Protein AF-A0A7V8N134-F1 (afdb_monomer)

Structure (mmCIF, N/CA/C/O backbone):
data_AF-A0A7V8N134-F1
#
_entry.id   AF-A0A7V8N134-F1
#
loop_
_atom_site.group_PDB
_atom_site.id
_atom_site.type_symbol
_atom_site.label_atom_id
_atom_site.label_alt_id
_atom_site.label_comp_id
_atom_site.label_asym_id
_atom_site.label_entity_id
_atom_site.label_seq_id
_atom_site.pdbx_PDB_ins_code
_atom_site.Cartn_x
_atom_site.Cartn_y
_atom_site.Cartn_z
_atom_site.occupancy
_atom_site.B_iso_or_equiv
_atom_site.auth_seq_id
_atom_site.auth_comp_id
_atom_site.auth_asym_id
_atom_site.auth_atom_id
_atom_site.pdbx_PDB_model_num
ATOM 1 N N . MET A 1 1 ? 16.232 -40.993 -8.146 1.00 35.06 1 MET A N 1
ATOM 2 C CA . MET A 1 1 ? 16.678 -39.646 -8.561 1.00 35.06 1 MET A CA 1
ATOM 3 C C . MET A 1 1 ? 15.646 -39.083 -9.526 1.00 35.06 1 MET A C 1
ATOM 5 O O . MET A 1 1 ? 15.758 -39.306 -10.724 1.00 35.06 1 MET A O 1
ATOM 9 N N . SER A 1 2 ? 14.595 -38.437 -9.018 1.00 30.30 2 SER A N 1
ATOM 10 C CA . SER A 1 2 ? 13.674 -37.680 -9.870 1.00 30.30 2 SER A CA 1
ATOM 11 C C . SER A 1 2 ? 14.291 -36.306 -10.113 1.00 30.30 2 SER A C 1
ATOM 13 O O . SER A 1 2 ? 14.508 -35.554 -9.163 1.00 30.30 2 SER A O 1
ATOM 15 N N . ARG A 1 3 ? 14.609 -35.990 -11.370 1.00 31.42 3 ARG A N 1
ATOM 16 C CA . ARG A 1 3 ? 14.885 -34.612 -11.780 1.00 31.42 3 ARG A CA 1
ATOM 17 C C . ARG A 1 3 ? 13.584 -33.836 -11.598 1.00 31.42 3 ARG A C 1
ATOM 19 O O . ARG A 1 3 ? 12.632 -34.057 -12.339 1.00 31.42 3 ARG A O 1
ATOM 26 N N . ALA A 1 4 ? 13.521 -33.027 -10.545 1.00 34.56 4 ALA A N 1
ATOM 27 C CA . ALA A 1 4 ? 12.432 -32.088 -10.351 1.00 34.56 4 ALA A CA 1
ATOM 28 C C . ALA A 1 4 ? 12.427 -31.112 -11.534 1.00 34.56 4 ALA A C 1
ATOM 30 O O . ALA A 1 4 ? 13.479 -30.613 -11.934 1.00 34.56 4 ALA A O 1
ATOM 31 N N . PHE A 1 5 ? 11.246 -30.899 -12.104 1.00 33.31 5 PHE A N 1
ATOM 32 C CA . PHE A 1 5 ? 10.982 -29.919 -13.148 1.00 33.31 5 PHE A CA 1
ATOM 33 C C . PHE A 1 5 ? 11.426 -28.542 -12.630 1.00 33.31 5 PHE A C 1
ATOM 35 O O . PHE A 1 5 ? 10.800 -27.993 -11.727 1.00 33.31 5 PHE A O 1
ATOM 42 N N . HIS A 1 6 ? 12.538 -28.012 -13.141 1.00 43.44 6 HIS A N 1
ATOM 43 C CA . HIS A 1 6 ? 12.968 -26.646 -12.857 1.00 43.44 6 HIS A CA 1
ATOM 44 C C . HIS A 1 6 ? 12.783 -25.846 -14.155 1.00 43.44 6 HIS A C 1
ATOM 46 O O . HIS A 1 6 ? 13.501 -26.117 -15.120 1.00 43.44 6 HIS A O 1
ATOM 52 N N . PRO A 1 7 ? 11.859 -24.869 -14.211 1.00 44.25 7 PRO A N 1
ATOM 53 C CA . PRO A 1 7 ? 11.576 -24.100 -15.430 1.00 44.25 7 PRO A CA 1
ATOM 54 C C . PRO A 1 7 ? 12.780 -23.310 -15.979 1.00 44.25 7 PRO A C 1
ATOM 56 O O . PRO A 1 7 ? 12.726 -22.802 -17.090 1.00 44.25 7 PRO A O 1
ATOM 59 N N . LEU A 1 8 ? 13.877 -23.243 -15.219 1.00 50.62 8 LEU A N 1
ATOM 60 C CA . LEU A 1 8 ? 15.126 -22.568 -15.572 1.00 50.62 8 LEU A CA 1
ATOM 61 C C . LEU A 1 8 ? 16.059 -23.368 -16.508 1.00 50.62 8 LEU A C 1
ATOM 63 O O . LEU A 1 8 ? 17.082 -22.817 -16.897 1.00 50.62 8 LEU A O 1
ATOM 67 N N . TYR A 1 9 ? 15.761 -24.628 -16.870 1.00 52.03 9 TYR A N 1
ATOM 68 C CA . TYR A 1 9 ? 16.708 -25.461 -17.647 1.00 52.03 9 TYR A CA 1
ATOM 69 C C . TYR A 1 9 ? 16.208 -25.987 -19.000 1.00 52.03 9 TYR A C 1
ATOM 71 O O . TYR A 1 9 ? 16.971 -26.656 -19.695 1.00 52.03 9 TYR A O 1
ATOM 79 N N . GLU A 1 10 ? 14.979 -25.679 -19.420 1.00 68.25 10 GLU A N 1
ATOM 80 C CA . GLU A 1 10 ? 14.472 -26.086 -20.738 1.00 68.25 10 GLU A CA 1
ATOM 81 C C . GLU A 1 10 ? 13.957 -24.872 -21.512 1.00 68.25 10 GLU A C 1
ATOM 83 O O . GLU A 1 10 ? 12.817 -24.439 -21.339 1.00 68.25 10 GLU A O 1
ATOM 88 N N . TYR A 1 11 ? 14.830 -24.334 -22.368 1.00 76.75 11 TYR A N 1
ATOM 89 C CA . TYR A 1 11 ? 14.578 -23.183 -23.240 1.00 76.75 11 TYR A CA 1
ATOM 90 C C . TYR A 1 11 ? 13.213 -23.256 -23.937 1.00 76.75 11 TYR A C 1
ATOM 92 O O . TYR A 1 11 ? 12.385 -22.365 -23.762 1.00 76.75 11 TYR A O 1
ATOM 100 N N . ASP A 1 12 ? 12.935 -24.363 -24.632 1.00 79.25 12 ASP A N 1
ATOM 101 C CA . ASP A 1 12 ? 11.694 -24.547 -25.393 1.00 79.25 12 ASP A CA 1
ATOM 102 C C . ASP A 1 12 ? 10.444 -24.501 -24.508 1.00 79.25 12 ASP A C 1
ATOM 104 O O . ASP A 1 12 ? 9.407 -23.962 -24.898 1.00 79.25 12 ASP A O 1
ATOM 108 N N . THR A 1 13 ? 10.527 -25.078 -23.307 1.00 78.25 13 THR A N 1
ATOM 109 C CA . THR A 1 13 ? 9.424 -25.090 -22.340 1.00 78.25 13 THR A CA 1
ATOM 110 C C . THR A 1 13 ? 9.154 -23.675 -21.838 1.00 78.25 13 THR A C 1
ATOM 112 O O . THR A 1 13 ? 8.001 -23.254 -21.753 1.00 78.25 13 THR A O 1
ATOM 115 N N . TYR A 1 14 ? 10.211 -22.912 -21.567 1.00 75.38 14 TYR A N 1
ATOM 116 C CA . TYR A 1 14 ? 10.096 -21.540 -21.094 1.00 75.38 14 TYR A CA 1
ATOM 117 C C . TYR A 1 14 ? 9.564 -20.594 -22.187 1.00 75.38 14 TYR A C 1
ATOM 119 O O . TYR A 1 14 ? 8.636 -19.830 -21.929 1.00 75.38 14 TYR A O 1
ATOM 127 N N . VAL A 1 15 ? 10.041 -20.710 -23.433 1.00 81.75 15 VAL A N 1
ATOM 128 C CA . VAL A 1 15 ? 9.509 -19.957 -24.588 1.00 81.75 15 VAL A CA 1
ATOM 129 C C . VAL A 1 15 ? 8.022 -20.254 -24.810 1.00 81.75 15 VAL A C 1
ATOM 131 O O . VAL A 1 15 ? 7.225 -19.332 -25.004 1.00 81.75 15 VAL A O 1
ATOM 134 N N . LYS A 1 16 ? 7.608 -21.525 -24.725 1.00 84.19 16 LYS A N 1
ATOM 135 C CA . LYS A 1 16 ? 6.194 -21.922 -24.853 1.00 84.19 16 LYS A CA 1
ATOM 136 C C . LYS A 1 16 ? 5.299 -21.298 -23.787 1.00 84.19 16 LYS A C 1
ATOM 138 O O . LYS A 1 16 ? 4.178 -20.909 -24.101 1.00 84.19 16 LYS A O 1
ATOM 143 N N . LEU A 1 17 ? 5.776 -21.188 -22.546 1.00 82.56 17 LEU A N 1
ATOM 144 C CA . LEU A 1 17 ? 5.017 -20.543 -21.471 1.00 82.56 17 LEU A CA 1
ATOM 145 C C . LEU A 1 17 ? 4.770 -19.061 -21.776 1.00 82.56 17 LEU A C 1
ATOM 147 O O . LEU A 1 17 ? 3.631 -18.605 -21.707 1.00 82.56 17 LEU A O 1
ATOM 151 N N . TRP A 1 18 ? 5.813 -18.324 -22.164 1.00 84.19 18 TRP A N 1
ATOM 152 C CA . TRP A 1 18 ? 5.703 -16.893 -22.461 1.00 84.19 18 TRP A CA 1
ATOM 153 C C . TRP A 1 18 ? 4.844 -16.601 -23.693 1.00 84.19 18 TRP A C 1
ATOM 155 O O . TRP A 1 18 ? 3.972 -15.733 -23.655 1.00 84.19 18 TRP A O 1
ATOM 165 N N . THR A 1 19 ? 5.047 -17.351 -24.776 1.00 89.19 19 THR A N 1
ATOM 166 C CA . THR A 1 19 ? 4.247 -17.209 -26.005 1.00 89.19 19 THR A CA 1
ATOM 167 C C . THR A 1 19 ? 2.788 -17.623 -25.790 1.00 89.19 19 THR A C 1
ATOM 169 O O . THR A 1 19 ? 1.883 -16.939 -26.271 1.00 89.19 19 THR A O 1
ATOM 172 N N . GLY A 1 20 ? 2.539 -18.678 -25.004 1.00 88.94 20 GLY A N 1
ATOM 173 C CA . GLY A 1 20 ? 1.197 -19.103 -24.601 1.00 88.94 20 GLY A CA 1
ATOM 174 C C . GLY A 1 20 ? 0.465 -18.046 -23.771 1.00 88.94 20 GLY A C 1
ATOM 175 O O . GLY A 1 20 ? -0.661 -17.680 -24.103 1.00 88.94 20 GLY A O 1
ATOM 176 N N . ALA A 1 21 ? 1.127 -17.481 -22.759 1.00 86.88 21 ALA A N 1
ATOM 177 C CA . ALA A 1 21 ? 0.559 -16.413 -21.938 1.00 86.88 21 ALA A CA 1
ATOM 178 C C . ALA A 1 21 ? 0.223 -15.158 -22.764 1.00 86.88 21 ALA A C 1
ATOM 180 O O . ALA A 1 21 ? -0.849 -14.572 -22.601 1.00 86.88 21 ALA A O 1
ATOM 181 N N . LEU A 1 22 ? 1.102 -14.765 -23.697 1.00 90.25 22 LEU A N 1
ATOM 182 C CA . LEU A 1 22 ? 0.812 -13.665 -24.618 1.00 90.25 22 LEU A CA 1
ATOM 183 C C . LEU A 1 22 ? -0.409 -13.977 -25.490 1.00 90.25 22 LEU A C 1
ATOM 185 O O . LEU A 1 22 ? -1.254 -13.108 -25.692 1.00 90.25 22 LEU A O 1
ATOM 189 N N . ALA A 1 23 ? -0.531 -15.206 -25.995 1.00 93.31 23 ALA A N 1
ATOM 190 C CA . ALA A 1 23 ? -1.677 -15.596 -26.805 1.00 93.31 23 ALA A CA 1
ATOM 191 C C . ALA A 1 23 ? -3.000 -15.486 -26.029 1.00 93.31 23 ALA A C 1
ATOM 193 O O . ALA A 1 23 ? -3.960 -14.909 -26.542 1.00 93.31 23 ALA A O 1
ATOM 194 N N . GLU A 1 24 ? -3.039 -15.962 -24.784 1.00 93.31 24 GLU A N 1
ATOM 195 C CA . GLU A 1 24 ? -4.211 -15.832 -23.911 1.00 93.31 24 GLU A CA 1
ATOM 196 C C . GLU A 1 24 ? -4.562 -14.364 -23.631 1.00 93.31 24 GLU A C 1
ATOM 198 O O . GLU A 1 24 ? -5.727 -13.972 -23.750 1.00 93.31 24 GLU A O 1
ATOM 203 N N . LEU A 1 25 ? -3.560 -13.524 -23.349 1.00 92.31 25 LEU A N 1
ATOM 204 C CA . LEU A 1 25 ? -3.754 -12.085 -23.176 1.00 92.31 25 LEU A CA 1
ATOM 205 C C . LEU A 1 25 ? -4.337 -11.440 -24.439 1.00 92.31 25 LEU A C 1
ATOM 207 O O . LEU A 1 25 ? -5.290 -10.666 -24.354 1.00 92.31 25 LEU A O 1
ATOM 211 N N . MET A 1 26 ? -3.805 -11.765 -25.618 1.00 93.62 26 MET A N 1
ATOM 212 C CA . MET A 1 26 ? -4.305 -11.213 -26.877 1.00 93.62 26 MET A CA 1
ATOM 213 C C . MET A 1 26 ? -5.745 -11.652 -27.166 1.00 93.62 26 MET A C 1
ATOM 215 O O . MET A 1 26 ? -6.525 -10.851 -27.682 1.00 93.62 26 MET A O 1
ATOM 219 N N . VAL A 1 27 ? -6.130 -12.882 -26.809 1.00 94.00 27 VAL A N 1
ATOM 220 C CA . VAL A 1 27 ? -7.529 -13.339 -26.882 1.00 94.00 27 VAL A CA 1
ATOM 221 C C . VAL A 1 27 ? -8.410 -12.524 -25.938 1.00 94.00 27 VAL A C 1
ATOM 223 O O . VAL A 1 27 ? -9.460 -12.034 -26.360 1.00 94.00 27 VAL A O 1
ATOM 226 N N . PHE A 1 28 ? -7.981 -12.328 -24.690 1.00 94.00 28 PHE A N 1
ATOM 227 C CA . PHE A 1 28 ? -8.708 -11.515 -23.717 1.00 94.00 28 PHE A CA 1
ATOM 228 C C . PHE A 1 28 ? -8.910 -10.080 -24.222 1.00 94.00 28 PHE A C 1
ATOM 230 O O . PHE A 1 28 ? -10.043 -9.599 -24.272 1.00 94.00 28 PHE A O 1
ATOM 237 N N . LEU A 1 29 ? -7.838 -9.416 -24.663 1.00 91.19 29 LEU A N 1
ATOM 238 C CA . LEU A 1 29 ? -7.890 -8.037 -25.148 1.00 91.19 29 LEU A CA 1
ATOM 239 C C . LEU A 1 29 ? -8.800 -7.908 -26.368 1.00 91.19 29 LEU A C 1
ATOM 241 O O . LEU A 1 29 ? -9.660 -7.038 -26.393 1.00 91.19 29 LEU A O 1
ATOM 245 N N . LYS A 1 30 ? -8.699 -8.819 -27.341 1.00 86.81 30 LYS A N 1
ATOM 246 C CA . LYS A 1 30 ? -9.588 -8.812 -28.513 1.00 86.81 30 LYS A CA 1
ATOM 247 C C . LYS A 1 30 ? -11.056 -9.042 -28.149 1.00 86.81 30 LYS A C 1
ATOM 249 O O . LYS A 1 30 ? -11.930 -8.512 -28.825 1.00 86.81 30 LYS A O 1
ATOM 254 N N . THR A 1 31 ? -11.327 -9.827 -27.108 1.00 86.56 31 THR A N 1
ATOM 255 C CA . THR A 1 31 ? -12.696 -10.175 -26.702 1.00 86.56 31 THR A CA 1
ATOM 256 C C . THR A 1 31 ? -13.357 -9.055 -25.904 1.00 86.56 31 THR A C 1
ATOM 258 O O . THR A 1 31 ? -14.515 -8.729 -26.150 1.00 86.56 31 THR A O 1
ATOM 261 N N . TYR A 1 32 ? -12.635 -8.470 -24.947 1.00 87.75 32 TYR A N 1
ATOM 262 C CA . TYR A 1 32 ? -13.221 -7.561 -23.959 1.00 87.75 32 TYR A CA 1
ATOM 263 C C . TYR A 1 32 ? -12.810 -6.100 -24.142 1.00 87.75 32 TYR A C 1
ATOM 265 O O . TYR A 1 32 ? -13.507 -5.212 -23.659 1.00 87.75 32 TYR A O 1
ATOM 273 N N . LEU A 1 33 ? -11.696 -5.837 -24.830 1.00 84.31 33 LEU A N 1
ATOM 274 C CA . LEU A 1 33 ? -11.111 -4.507 -25.007 1.00 84.31 33 LEU A CA 1
ATOM 275 C C . LEU A 1 33 ? -10.615 -4.296 -26.457 1.00 84.31 33 LEU A C 1
ATOM 277 O O . LEU A 1 33 ? -9.444 -3.956 -26.655 1.00 84.31 33 LEU A O 1
ATOM 281 N N . PRO A 1 34 ? -11.471 -4.495 -27.481 1.00 79.31 34 PRO A N 1
ATOM 282 C CA . PRO A 1 34 ? -11.057 -4.645 -28.884 1.00 79.31 34 PRO A CA 1
ATOM 283 C C . PRO A 1 34 ? -10.341 -3.426 -29.482 1.00 79.31 34 PRO A C 1
ATOM 285 O O . PRO A 1 34 ? -9.626 -3.561 -30.470 1.00 79.31 34 PRO A O 1
ATOM 288 N N . GLU A 1 35 ? -10.510 -2.244 -28.889 1.00 77.56 35 GLU A N 1
ATOM 289 C CA . GLU A 1 35 ? -9.867 -0.999 -29.330 1.00 77.56 35 GLU A CA 1
ATOM 290 C C . GLU A 1 35 ? -8.493 -0.758 -28.678 1.00 77.56 35 GLU A C 1
ATOM 292 O O . GLU A 1 35 ? -7.827 0.240 -28.956 1.00 77.56 35 GLU A O 1
ATOM 297 N N . THR A 1 36 ? -8.040 -1.664 -27.807 1.00 81.00 36 THR A N 1
ATOM 298 C CA . THR A 1 36 ? -6.755 -1.525 -27.114 1.00 81.00 36 THR A CA 1
ATOM 299 C C . THR A 1 36 ? -5.596 -1.750 -28.075 1.00 81.00 36 THR A C 1
ATOM 301 O O . THR A 1 36 ? -5.426 -2.839 -28.625 1.00 81.00 36 THR A O 1
ATOM 304 N N . LYS A 1 37 ? -4.747 -0.731 -28.230 1.00 80.06 37 LYS A N 1
ATOM 305 C CA . LYS A 1 37 ? -3.462 -0.864 -28.922 1.00 80.06 37 LYS A CA 1
ATOM 306 C C . LYS A 1 37 ? -2.433 -1.478 -27.977 1.00 80.06 37 LYS A C 1
ATOM 308 O O . LYS A 1 37 ? -2.275 -1.021 -26.848 1.00 80.06 37 LYS A O 1
ATOM 313 N N . VAL A 1 38 ? -1.720 -2.491 -28.457 1.00 81.19 38 VAL A N 1
ATOM 314 C CA . VAL A 1 38 ? -0.672 -3.186 -27.703 1.00 81.19 38 VAL A CA 1
ATOM 315 C C . VAL A 1 38 ? 0.666 -2.923 -28.378 1.00 81.19 38 VAL A C 1
ATOM 317 O O . VAL A 1 38 ? 0.779 -3.032 -29.596 1.00 81.19 38 VAL A O 1
ATOM 320 N N . VAL A 1 39 ? 1.669 -2.573 -27.580 1.00 81.50 39 VAL A N 1
ATOM 321 C CA . VAL A 1 39 ? 3.050 -2.352 -28.016 1.00 81.50 39 VAL A CA 1
ATOM 322 C C . VAL A 1 39 ? 3.951 -3.125 -27.065 1.00 81.50 39 VAL A C 1
ATOM 324 O O . VAL A 1 39 ? 3.720 -3.103 -25.854 1.00 81.50 39 VAL A O 1
ATOM 327 N N . LEU A 1 40 ? 4.964 -3.811 -27.592 1.00 78.38 40 LEU A N 1
ATOM 328 C CA . LEU A 1 40 ? 5.959 -4.480 -26.762 1.00 78.38 40 LEU A CA 1
ATOM 329 C C . LEU A 1 40 ? 7.179 -3.587 -26.565 1.00 78.38 40 LEU A C 1
ATOM 331 O O . LEU A 1 40 ? 7.752 -3.064 -27.520 1.00 78.38 40 LEU A O 1
ATOM 335 N N . ASN A 1 41 ? 7.595 -3.445 -25.310 1.00 72.94 41 ASN A N 1
ATOM 336 C CA . ASN A 1 41 ? 8.886 -2.860 -24.988 1.00 72.94 41 ASN A CA 1
ATOM 337 C C . ASN A 1 41 ? 9.954 -3.958 -25.065 1.00 72.94 41 ASN A C 1
ATOM 339 O O . ASN A 1 41 ? 10.022 -4.829 -24.200 1.00 72.94 41 ASN A O 1
ATOM 343 N N . GLY A 1 42 ? 10.771 -3.904 -26.112 1.00 64.69 42 GLY A N 1
ATOM 344 C CA . GLY A 1 42 ? 11.898 -4.799 -26.349 1.00 64.69 42 GLY A CA 1
ATOM 345 C C . GLY A 1 42 ? 13.224 -4.260 -25.809 1.00 64.69 42 GLY A C 1
ATOM 346 O O . GLY A 1 42 ? 14.269 -4.676 -26.297 1.00 64.69 42 GLY A O 1
ATOM 347 N N . GLY A 1 43 ? 13.213 -3.311 -24.864 1.00 63.34 43 GLY A N 1
ATOM 348 C CA . GLY A 1 43 ? 14.403 -2.697 -24.267 1.00 63.34 43 GLY A CA 1
ATOM 349 C C . GLY A 1 43 ? 15.293 -3.696 -23.517 1.00 63.34 43 GLY A C 1
ATOM 350 O O . GLY A 1 43 ? 15.189 -3.863 -22.304 1.00 63.34 43 GLY A O 1
ATOM 351 N N . GLN A 1 44 ? 16.196 -4.342 -24.250 1.00 56.81 44 GLN A N 1
ATOM 352 C CA . GLN A 1 44 ? 17.093 -5.396 -23.765 1.00 56.81 44 GLN A CA 1
ATOM 353 C C . GLN A 1 44 ? 18.177 -4.903 -22.786 1.00 56.81 44 GLN A C 1
ATOM 355 O O . GLN A 1 44 ? 18.626 -5.659 -21.926 1.00 56.81 44 GLN A O 1
ATOM 360 N N . GLU A 1 45 ? 18.574 -3.631 -22.865 1.00 51.06 45 GLU A N 1
ATOM 361 C CA . GLU A 1 45 ? 19.613 -3.034 -22.007 1.00 51.06 45 GLU A CA 1
ATOM 362 C C . GLU A 1 45 ? 19.146 -2.799 -20.554 1.00 51.06 45 GLU A C 1
ATOM 364 O O . GLU A 1 45 ? 19.923 -2.978 -19.618 1.00 51.06 45 GLU A O 1
ATOM 369 N N . ALA A 1 46 ? 17.863 -2.484 -20.326 1.00 47.72 46 ALA A N 1
ATOM 370 C CA . ALA A 1 46 ? 17.313 -2.323 -18.969 1.00 47.72 46 ALA A CA 1
ATOM 371 C C . ALA A 1 46 ? 17.279 -3.648 -18.208 1.00 47.72 46 ALA A C 1
ATOM 373 O O . ALA A 1 46 ? 17.588 -3.713 -17.018 1.00 47.72 46 ALA A O 1
ATOM 374 N N . LEU A 1 47 ? 16.972 -4.719 -18.939 1.00 53.50 47 LEU A N 1
ATOM 375 C CA . LEU A 1 47 ? 17.078 -6.077 -18.440 1.00 53.50 47 LEU A CA 1
ATOM 376 C C . LEU A 1 47 ? 18.535 -6.453 -18.173 1.00 53.50 47 LEU A C 1
ATOM 378 O O . LEU A 1 47 ? 18.807 -6.926 -17.077 1.00 53.50 47 LEU A O 1
ATOM 382 N N . LYS A 1 48 ? 19.486 -6.165 -19.075 1.00 51.47 48 LYS A N 1
ATOM 383 C CA . LYS A 1 48 ? 20.922 -6.386 -18.807 1.00 51.47 48 LYS A CA 1
ATOM 384 C C . LYS A 1 48 ? 21.393 -5.725 -17.511 1.00 51.47 48 LYS A C 1
ATOM 386 O O . LYS A 1 48 ? 22.039 -6.401 -16.722 1.00 51.47 48 LYS A O 1
ATOM 391 N N . LEU A 1 49 ? 21.051 -4.459 -17.263 1.00 47.81 49 LEU A N 1
ATOM 392 C CA . LEU A 1 49 ? 21.439 -3.760 -16.029 1.00 47.81 49 LEU A CA 1
ATOM 393 C C . LEU A 1 49 ? 20.833 -4.427 -14.782 1.00 47.81 49 LEU A C 1
ATOM 395 O O . LEU A 1 49 ? 21.565 -4.735 -13.846 1.00 47.81 49 LEU A O 1
ATOM 399 N N . SER A 1 50 ? 19.542 -4.779 -14.815 1.00 50.66 50 SER A N 1
ATOM 400 C CA . SER A 1 50 ? 18.891 -5.511 -13.712 1.00 50.66 50 SER A CA 1
ATOM 401 C C . SER A 1 50 ? 19.428 -6.939 -13.502 1.00 50.66 50 SER A C 1
ATOM 403 O O . SER A 1 50 ? 19.394 -7.464 -12.392 1.00 50.66 50 SER A O 1
ATOM 405 N N . ILE A 1 51 ? 19.949 -7.572 -14.560 1.00 52.53 51 ILE A N 1
ATOM 406 C CA . ILE A 1 51 ? 20.545 -8.914 -14.530 1.00 52.53 51 ILE A CA 1
ATOM 407 C C . ILE A 1 51 ? 21.988 -8.867 -14.001 1.00 52.53 51 ILE A C 1
ATOM 409 O O . ILE A 1 51 ? 22.405 -9.783 -13.293 1.00 52.53 51 ILE A O 1
ATOM 413 N N . ILE A 1 52 ? 22.731 -7.797 -14.303 1.00 49.47 52 ILE A N 1
ATOM 414 C CA . ILE A 1 52 ? 24.083 -7.543 -13.782 1.00 49.47 52 ILE A CA 1
ATOM 415 C C . ILE A 1 52 ? 24.035 -7.207 -12.282 1.00 49.47 52 ILE A C 1
ATOM 417 O O . ILE A 1 52 ? 24.894 -7.667 -11.535 1.00 49.47 52 ILE A O 1
ATOM 421 N N . GLU A 1 53 ? 23.025 -6.462 -11.821 1.00 45.03 53 GLU A N 1
ATOM 422 C CA . GLU A 1 53 ? 22.861 -6.097 -10.401 1.00 45.03 53 GLU A CA 1
ATOM 423 C C . GLU A 1 53 ? 22.332 -7.248 -9.517 1.00 45.03 53 GLU A C 1
ATOM 425 O O . GLU A 1 53 ? 22.516 -7.218 -8.301 1.00 45.03 53 GLU A O 1
ATOM 430 N N . GLY A 1 54 ? 21.710 -8.278 -10.107 1.00 45.75 54 GLY A N 1
ATOM 431 C CA . GLY A 1 54 ? 21.049 -9.384 -9.393 1.00 45.75 54 GLY A CA 1
ATOM 432 C C . GLY A 1 54 ? 21.789 -10.731 -9.350 1.00 45.75 54 GLY A C 1
ATOM 433 O O . GLY A 1 54 ? 21.191 -11.714 -8.916 1.00 45.75 54 GLY A O 1
ATOM 434 N N . ASP A 1 55 ? 23.043 -10.806 -9.811 1.00 47.22 55 ASP A N 1
ATOM 435 C CA . ASP A 1 55 ? 23.882 -12.025 -9.842 1.00 47.22 55 ASP A CA 1
ATOM 436 C C . ASP A 1 55 ? 23.215 -13.248 -10.518 1.00 47.22 55 ASP A C 1
ATOM 438 O O . ASP A 1 55 ? 23.164 -14.361 -9.987 1.00 47.22 55 ASP A O 1
ATOM 442 N N . LEU A 1 56 ? 22.671 -13.055 -11.727 1.00 49.50 56 LEU A N 1
ATOM 443 C CA . LEU A 1 56 ? 22.155 -14.154 -12.546 1.00 49.50 56 LEU A CA 1
ATOM 444 C C . LEU A 1 56 ? 23.108 -14.455 -13.711 1.00 49.50 56 LEU A C 1
ATOM 446 O O . LEU A 1 56 ? 23.118 -13.759 -14.723 1.00 49.50 56 LEU A O 1
ATOM 450 N N . ASN A 1 57 ? 23.808 -15.592 -13.629 1.00 52.03 57 ASN A N 1
ATOM 451 C CA . ASN A 1 57 ? 24.595 -16.223 -14.709 1.00 52.03 57 ASN A CA 1
ATOM 452 C C . ASN A 1 57 ? 23.771 -16.627 -15.969 1.00 52.03 57 ASN A C 1
ATOM 454 O O . ASN A 1 57 ? 24.208 -17.470 -16.745 1.00 52.03 57 ASN A O 1
ATOM 458 N N . ASN A 1 58 ? 22.572 -16.066 -16.179 1.00 61.44 58 ASN A N 1
ATOM 459 C CA . ASN A 1 58 ? 21.586 -16.473 -17.194 1.00 61.44 58 ASN A CA 1
ATOM 460 C C . ASN A 1 58 ? 21.088 -15.313 -18.082 1.00 61.44 58 ASN A C 1
ATOM 462 O O . ASN A 1 58 ? 20.039 -15.435 -18.720 1.00 61.44 58 ASN A O 1
ATOM 466 N N . ALA A 1 59 ? 21.824 -14.199 -18.147 1.00 63.31 59 ALA A N 1
ATOM 467 C CA . ALA A 1 59 ? 21.486 -13.059 -19.007 1.00 63.31 59 ALA A CA 1
ATOM 468 C C . ALA A 1 59 ? 21.239 -13.484 -20.460 1.00 63.31 59 ALA A C 1
ATOM 470 O O . ALA A 1 59 ? 20.194 -13.179 -21.030 1.00 63.31 59 ALA A O 1
ATOM 471 N N . ASP A 1 60 ? 22.159 -14.270 -21.016 1.00 68.06 60 ASP A N 1
ATOM 472 C CA . ASP A 1 60 ? 22.086 -14.741 -22.398 1.00 68.06 60 ASP A CA 1
ATOM 473 C C . ASP A 1 60 ? 20.864 -15.638 -22.637 1.00 68.06 60 ASP A C 1
ATOM 475 O O . ASP A 1 60 ? 20.178 -15.499 -23.647 1.00 68.06 60 ASP A O 1
ATOM 479 N N . PHE A 1 61 ? 20.526 -16.507 -21.677 1.00 71.19 61 PHE A N 1
ATOM 480 C CA . PHE A 1 61 ? 19.339 -17.363 -21.760 1.00 71.19 61 PHE A CA 1
ATOM 481 C C . PHE A 1 61 ? 18.046 -16.539 -21.807 1.00 71.19 61 PHE A C 1
ATOM 483 O O . PHE A 1 61 ? 17.194 -16.764 -22.666 1.00 71.19 61 PHE A O 1
ATOM 490 N N . LEU A 1 62 ? 17.902 -15.559 -20.910 1.00 70.88 62 LEU A N 1
ATOM 491 C CA . LEU A 1 62 ? 16.727 -14.686 -20.876 1.00 70.88 62 LEU A CA 1
ATOM 492 C C . LEU A 1 62 ? 16.623 -13.836 -22.145 1.00 70.88 62 LEU A C 1
ATOM 494 O O . LEU A 1 62 ? 15.533 -13.663 -22.683 1.00 70.88 62 LEU A O 1
ATOM 498 N N . MET A 1 63 ? 17.756 -13.365 -22.658 1.00 73.75 63 MET A N 1
ATOM 499 C CA . MET A 1 63 ? 17.826 -12.620 -23.912 1.00 73.75 63 MET A CA 1
ATOM 500 C C . MET A 1 63 ? 17.355 -13.453 -25.106 1.00 73.75 63 MET A C 1
ATOM 502 O O . MET A 1 63 ? 16.580 -12.962 -25.925 1.00 73.75 63 MET A O 1
ATOM 506 N N . MET A 1 64 ? 17.761 -14.724 -25.188 1.00 76.44 64 MET A N 1
ATOM 507 C CA . MET A 1 64 ? 17.277 -15.636 -26.227 1.00 76.44 64 MET A CA 1
ATOM 508 C C . MET A 1 64 ? 15.758 -15.839 -26.137 1.00 76.44 64 MET A C 1
ATOM 510 O O . MET A 1 64 ? 15.064 -15.726 -27.143 1.00 76.44 64 MET A O 1
ATOM 514 N N . VAL A 1 65 ? 15.223 -16.055 -24.931 1.00 78.00 65 VAL A N 1
ATOM 515 C CA . VAL A 1 65 ? 13.774 -16.229 -24.715 1.00 78.00 65 VAL A CA 1
ATOM 516 C C . VAL A 1 65 ? 12.994 -14.974 -25.115 1.00 78.00 65 VAL A C 1
ATOM 518 O O . VAL A 1 65 ? 11.946 -15.072 -25.752 1.00 78.00 65 VAL A O 1
ATOM 521 N N . LEU A 1 66 ? 13.489 -13.789 -24.752 1.00 79.19 66 LEU A N 1
ATOM 522 C CA . LEU A 1 66 ? 12.843 -12.521 -25.093 1.00 79.19 66 LEU A CA 1
ATOM 523 C C . LEU A 1 66 ? 12.859 -12.256 -26.600 1.00 79.19 66 LEU A C 1
ATOM 525 O O . LEU A 1 66 ? 11.878 -11.739 -27.131 1.00 79.19 66 LEU A O 1
ATOM 529 N N . ASN A 1 67 ? 13.933 -12.635 -27.296 1.00 83.00 67 ASN A N 1
ATOM 530 C CA . ASN A 1 67 ? 13.996 -12.553 -28.754 1.00 83.00 67 ASN A CA 1
ATOM 531 C C . ASN A 1 67 ? 12.924 -13.425 -29.417 1.00 83.00 67 ASN A C 1
ATOM 533 O O . ASN A 1 67 ? 12.218 -12.935 -30.296 1.00 83.00 67 ASN A O 1
ATOM 537 N N . GLU A 1 68 ? 12.742 -14.665 -28.957 1.00 86.19 68 GLU A N 1
ATOM 538 C CA . GLU A 1 68 ? 11.677 -15.548 -29.459 1.00 86.19 68 GLU A CA 1
ATOM 539 C C . GLU A 1 68 ? 10.282 -14.993 -29.176 1.00 86.19 68 GLU A C 1
ATOM 541 O O . GLU A 1 68 ? 9.408 -15.020 -30.040 1.00 86.19 68 GLU A O 1
ATOM 546 N N . LEU A 1 69 ? 10.058 -14.447 -27.977 1.00 86.88 69 LEU A N 1
ATOM 547 C CA . LEU A 1 69 ? 8.777 -13.832 -27.639 1.00 86.88 69 LEU A CA 1
ATOM 548 C C . LEU A 1 69 ? 8.477 -12.629 -28.542 1.00 86.88 69 LEU A C 1
ATOM 550 O O . LEU A 1 69 ? 7.361 -12.501 -29.045 1.00 86.88 69 LEU A O 1
ATOM 554 N N . ASN A 1 70 ? 9.472 -11.767 -28.761 1.00 86.25 70 ASN A N 1
ATOM 555 C CA . ASN A 1 70 ? 9.367 -10.620 -29.656 1.00 86.25 70 ASN A CA 1
ATOM 556 C C . ASN A 1 70 ? 9.053 -11.075 -31.087 1.00 86.25 70 ASN A C 1
ATOM 558 O O . ASN A 1 70 ? 8.117 -10.565 -31.704 1.00 86.25 70 ASN A O 1
ATOM 562 N N . GLN A 1 71 ? 9.774 -12.074 -31.598 1.00 88.56 71 GLN A N 1
ATOM 563 C CA . GLN A 1 71 ? 9.516 -12.632 -32.922 1.00 88.56 71 GLN A CA 1
ATOM 564 C C . GLN A 1 71 ? 8.089 -13.185 -33.025 1.00 88.56 71 GLN A C 1
ATOM 566 O O . GLN A 1 71 ? 7.339 -12.780 -33.912 1.00 88.56 71 GLN A O 1
ATOM 571 N N . PHE A 1 72 ? 7.673 -14.026 -32.076 1.00 91.00 72 PHE A N 1
ATOM 572 C CA . PHE A 1 72 ? 6.325 -14.591 -32.035 1.00 91.00 72 PHE A CA 1
ATOM 573 C C . PHE A 1 72 ? 5.237 -13.509 -32.010 1.00 91.00 72 PHE A C 1
ATOM 575 O O . PHE A 1 72 ? 4.245 -13.606 -32.734 1.00 91.00 72 PHE A O 1
ATOM 582 N N . ALA A 1 73 ? 5.420 -12.467 -31.198 1.00 88.56 73 ALA A N 1
ATOM 583 C CA . ALA A 1 73 ? 4.490 -11.352 -31.081 1.00 88.56 73 ALA A CA 1
ATOM 584 C C . ALA A 1 73 ? 4.356 -10.546 -32.382 1.00 88.56 73 ALA A C 1
ATOM 586 O O . ALA A 1 73 ? 3.242 -10.199 -32.787 1.00 88.56 73 ALA A O 1
ATOM 587 N N . SER A 1 74 ? 5.481 -10.272 -33.043 1.00 87.94 74 SER A N 1
ATOM 588 C CA . SER A 1 74 ? 5.516 -9.571 -34.326 1.00 87.94 74 SER A CA 1
ATOM 589 C C . SER A 1 74 ? 4.875 -10.409 -35.435 1.00 87.94 74 SER A C 1
ATOM 591 O O . SER A 1 74 ? 3.977 -9.943 -36.132 1.00 87.94 74 SER A O 1
ATOM 593 N N . GLU A 1 75 ? 5.254 -11.681 -35.562 1.00 92.25 75 GLU A N 1
ATOM 594 C CA . GLU A 1 75 ? 4.788 -12.545 -36.651 1.00 92.25 75 GLU A CA 1
ATOM 595 C C . GLU A 1 75 ? 3.318 -12.960 -36.497 1.00 92.25 75 GLU A C 1
ATOM 597 O O . GLU A 1 75 ? 2.574 -12.987 -37.477 1.00 92.25 75 GLU A O 1
ATOM 602 N N . THR A 1 76 ? 2.872 -13.256 -35.272 1.00 92.50 76 THR A N 1
ATOM 603 C CA . THR A 1 76 ? 1.519 -13.791 -35.024 1.00 92.50 76 THR A CA 1
ATOM 604 C C . THR A 1 76 ? 0.470 -12.693 -34.895 1.00 92.50 76 THR A C 1
ATOM 606 O O . THR A 1 76 ? -0.682 -12.868 -35.298 1.00 92.50 76 THR A O 1
ATOM 609 N N . TYR A 1 77 ? 0.844 -11.559 -34.301 1.00 89.19 77 TYR A N 1
ATOM 610 C CA . TYR A 1 77 ? -0.097 -10.504 -33.927 1.00 89.19 77 TYR A CA 1
ATOM 611 C C . TYR A 1 77 ? 0.225 -9.146 -34.550 1.00 89.19 77 TYR A C 1
ATOM 613 O O . TYR A 1 77 ? -0.530 -8.202 -34.318 1.00 89.19 77 TYR A O 1
ATOM 621 N N . SER A 1 78 ? 1.306 -9.039 -35.333 1.00 88.12 78 SER A N 1
ATOM 622 C CA . SER A 1 78 ? 1.776 -7.775 -35.919 1.00 88.12 78 SER A CA 1
ATOM 623 C C . SER A 1 78 ? 1.989 -6.688 -34.865 1.00 88.12 78 SER A C 1
ATOM 625 O O . SER A 1 78 ? 1.738 -5.509 -35.121 1.00 88.12 78 SER A O 1
ATOM 627 N N . LEU A 1 79 ? 2.414 -7.087 -33.659 1.00 86.06 79 LEU A N 1
ATOM 628 C CA . LEU A 1 79 ? 2.652 -6.140 -32.579 1.00 86.06 79 LEU A CA 1
ATOM 629 C C . LEU A 1 79 ? 3.919 -5.331 -32.866 1.00 86.06 79 LEU A C 1
ATOM 631 O O . LEU A 1 79 ? 4.970 -5.924 -33.121 1.00 86.06 79 LEU A O 1
ATOM 635 N N . PRO A 1 80 ? 3.854 -3.991 -32.794 1.00 81.44 80 PRO A N 1
ATOM 636 C CA . PRO A 1 80 ? 5.045 -3.169 -32.882 1.00 81.44 80 PRO A CA 1
ATOM 637 C C . PRO A 1 80 ? 5.928 -3.397 -31.652 1.00 81.44 80 PRO A C 1
ATOM 639 O O . PRO A 1 80 ? 5.444 -3.462 -30.516 1.00 81.44 80 PRO A O 1
ATOM 642 N N . ILE A 1 81 ? 7.232 -3.504 -31.895 1.00 77.94 81 ILE A N 1
ATOM 643 C CA . ILE A 1 81 ? 8.253 -3.683 -30.863 1.00 77.94 81 ILE A CA 1
ATOM 644 C C . ILE A 1 81 ? 9.117 -2.432 -30.841 1.00 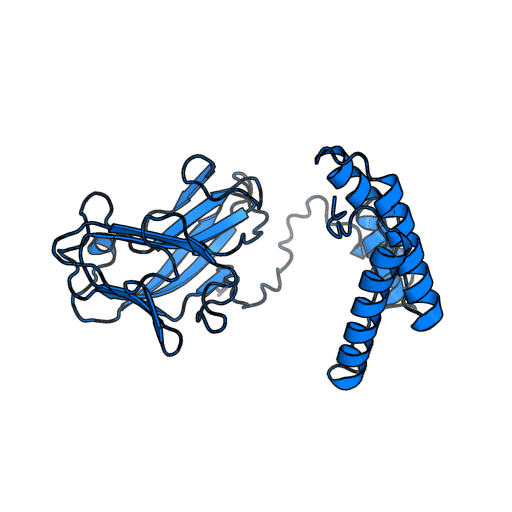77.94 81 ILE A C 1
ATOM 646 O O . ILE A 1 81 ? 9.682 -2.050 -31.863 1.00 77.94 81 ILE A O 1
ATOM 650 N N . ILE A 1 82 ? 9.234 -1.815 -29.671 1.00 73.81 82 ILE A N 1
ATOM 651 C CA . ILE A 1 82 ? 10.149 -0.699 -29.443 1.00 73.81 82 ILE A CA 1
ATOM 652 C C . ILE A 1 82 ? 11.440 -1.276 -28.870 1.00 73.81 82 ILE A C 1
ATOM 654 O O . ILE A 1 82 ? 11.465 -1.723 -27.723 1.00 73.81 82 ILE A O 1
ATOM 658 N N . SER A 1 83 ? 12.502 -1.290 -29.668 1.00 65.69 83 SER A N 1
ATOM 659 C CA . SER A 1 83 ? 13.834 -1.757 -29.274 1.00 65.69 83 SER A CA 1
ATOM 660 C C . SER A 1 83 ? 14.824 -0.605 -29.422 1.00 65.69 83 SER A C 1
ATOM 662 O O . SER A 1 83 ? 15.114 -0.184 -30.540 1.00 65.69 83 SER A O 1
ATOM 664 N N . GLY A 1 84 ? 15.334 -0.080 -28.310 1.00 55.59 84 GLY A N 1
ATOM 665 C CA . GLY A 1 84 ? 16.330 0.991 -28.311 1.00 55.59 84 GLY A CA 1
ATOM 666 C C . GLY A 1 84 ? 17.351 0.809 -27.194 1.00 55.59 84 GLY A C 1
ATOM 667 O O . GLY A 1 84 ? 17.029 0.251 -26.140 1.00 55.59 84 GLY A O 1
ATOM 668 N N . GLU A 1 85 ? 18.577 1.277 -27.435 1.00 53.41 85 GLU A N 1
ATOM 669 C CA . GLU A 1 85 ? 19.531 1.552 -26.361 1.00 53.41 85 GLU A CA 1
ATOM 670 C C . GLU A 1 85 ? 18.930 2.628 -25.455 1.00 53.41 85 GLU A C 1
ATOM 672 O O . GLU A 1 85 ? 18.227 3.527 -25.917 1.00 53.41 85 GLU A O 1
ATOM 677 N N . MET A 1 86 ? 19.129 2.496 -24.146 1.00 49.16 86 MET A N 1
ATOM 678 C CA . MET A 1 86 ? 18.433 3.315 -23.163 1.00 49.16 86 MET A CA 1
ATOM 679 C C . MET A 1 86 ? 18.943 4.764 -23.181 1.00 49.16 86 MET A C 1
ATOM 681 O O . MET A 1 86 ? 19.739 5.181 -22.347 1.00 49.16 86 MET A O 1
ATOM 685 N N . ASN A 1 87 ? 18.415 5.579 -24.084 1.00 53.78 87 ASN A N 1
ATOM 686 C CA . ASN A 1 87 ? 18.020 6.918 -23.698 1.00 53.78 87 ASN A CA 1
ATOM 687 C C . ASN A 1 87 ? 16.478 6.944 -23.693 1.00 53.78 87 ASN A C 1
ATOM 689 O O . ASN A 1 87 ? 15.810 6.409 -24.576 1.00 53.78 87 ASN A O 1
ATOM 693 N N . GLN A 1 88 ? 15.882 7.472 -22.621 1.00 55.00 88 GLN A N 1
ATOM 694 C CA . GLN A 1 88 ? 14.418 7.522 -22.458 1.00 55.00 88 GLN A CA 1
ATOM 695 C C . GLN A 1 88 ? 13.733 8.287 -23.608 1.00 55.00 88 GLN A C 1
ATOM 697 O O . GLN A 1 88 ? 12.558 8.058 -23.898 1.00 55.00 88 GLN A O 1
ATOM 702 N N . ILE A 1 89 ? 14.498 9.154 -24.275 1.00 56.28 89 ILE A N 1
ATOM 703 C CA . ILE A 1 89 ? 14.093 9.981 -25.408 1.00 56.28 89 ILE A CA 1
ATOM 704 C C . ILE A 1 89 ? 13.750 9.102 -26.622 1.00 56.28 89 ILE A C 1
ATOM 706 O O . ILE A 1 89 ? 12.708 9.307 -27.242 1.00 56.28 89 ILE A O 1
ATOM 710 N N . ASP A 1 90 ? 14.536 8.066 -26.913 1.00 59.62 90 ASP A N 1
ATOM 711 C CA . ASP A 1 90 ? 14.343 7.184 -28.068 1.00 59.62 90 ASP A CA 1
ATOM 712 C C . ASP A 1 90 ? 13.110 6.291 -27.898 1.00 59.62 90 ASP A C 1
ATOM 714 O O . ASP A 1 90 ? 12.349 6.100 -28.849 1.00 59.62 90 ASP A O 1
ATOM 718 N N . PHE A 1 91 ? 12.853 5.789 -26.683 1.00 63.19 91 PHE A N 1
ATOM 719 C CA . PHE A 1 91 ? 11.635 5.023 -26.389 1.00 63.19 91 PHE A CA 1
ATOM 720 C C . PHE A 1 91 ? 10.382 5.892 -26.528 1.00 63.19 91 PHE A C 1
ATOM 722 O O . PHE A 1 91 ? 9.429 5.504 -27.206 1.00 63.19 91 PHE A O 1
ATOM 729 N N . ALA A 1 92 ? 10.385 7.077 -25.907 1.00 62.12 92 ALA A N 1
ATOM 730 C CA . ALA A 1 92 ? 9.270 8.016 -25.990 1.00 62.12 92 ALA A CA 1
ATOM 731 C C . ALA A 1 92 ? 9.008 8.442 -27.442 1.00 62.12 92 ALA A C 1
ATOM 733 O O . ALA A 1 92 ? 7.852 8.528 -27.865 1.00 62.12 92 ALA A O 1
ATOM 734 N N . THR A 1 93 ? 10.074 8.626 -28.221 1.00 65.38 93 THR A N 1
ATOM 735 C CA . THR A 1 93 ? 9.997 8.984 -29.637 1.00 65.38 93 THR A CA 1
ATOM 736 C C . THR A 1 93 ? 9.346 7.883 -30.465 1.00 65.38 93 THR A C 1
ATOM 738 O O . THR A 1 93 ? 8.357 8.133 -31.156 1.00 65.38 93 THR A O 1
ATOM 741 N N . GLN A 1 94 ? 9.832 6.647 -30.338 1.00 66.81 94 GLN A N 1
ATOM 742 C CA . GLN A 1 94 ? 9.288 5.495 -31.061 1.00 66.81 94 GLN A CA 1
ATOM 743 C C . GLN A 1 94 ? 7.834 5.197 -30.661 1.00 66.81 94 GLN A C 1
ATOM 745 O O . GLN A 1 94 ? 6.995 4.929 -31.521 1.00 66.81 94 GLN A O 1
ATOM 750 N N . LEU A 1 95 ? 7.497 5.304 -29.371 1.00 69.88 95 LEU A N 1
ATOM 751 C CA . LEU A 1 95 ? 6.123 5.129 -28.896 1.00 69.88 95 LEU A CA 1
ATOM 752 C C . LEU A 1 95 ? 5.187 6.203 -29.461 1.00 69.88 95 LEU A C 1
ATOM 754 O O . LEU A 1 95 ? 4.080 5.894 -29.899 1.00 69.88 95 LEU A O 1
ATOM 758 N N . THR A 1 96 ? 5.634 7.459 -29.481 1.00 65.88 96 THR A N 1
ATOM 759 C CA . THR A 1 96 ? 4.842 8.580 -30.001 1.00 65.88 96 THR A CA 1
ATOM 760 C C . THR A 1 96 ? 4.589 8.427 -31.497 1.00 65.88 96 THR A C 1
ATOM 762 O O . THR A 1 96 ? 3.447 8.577 -31.920 1.00 65.88 96 THR A O 1
ATOM 765 N N . GLN A 1 97 ? 5.598 8.040 -32.284 1.00 66.94 97 GLN A N 1
ATOM 766 C CA . GLN A 1 97 ? 5.438 7.744 -33.714 1.00 66.94 97 GLN A CA 1
ATOM 767 C C . GLN A 1 97 ? 4.444 6.602 -33.968 1.00 66.94 97 GLN A C 1
ATOM 769 O O . GLN A 1 97 ? 3.648 6.665 -34.900 1.00 66.94 97 GLN A O 1
ATOM 774 N N . LEU A 1 98 ? 4.445 5.565 -33.124 1.00 67.88 98 LEU A N 1
ATOM 775 C CA . LEU A 1 98 ? 3.494 4.454 -33.235 1.00 67.88 98 LEU A CA 1
ATOM 776 C C . LEU A 1 98 ? 2.050 4.871 -32.925 1.00 67.88 98 LEU A C 1
ATOM 778 O O . LEU A 1 98 ? 1.104 4.357 -33.528 1.00 67.88 98 LEU A O 1
ATOM 782 N N . ILE A 1 99 ? 1.857 5.781 -31.969 1.00 63.31 99 ILE A N 1
ATOM 783 C CA . ILE A 1 99 ? 0.524 6.263 -31.584 1.00 63.31 99 ILE A CA 1
ATOM 784 C C . ILE A 1 99 ? 0.021 7.331 -32.571 1.00 63.31 99 ILE A C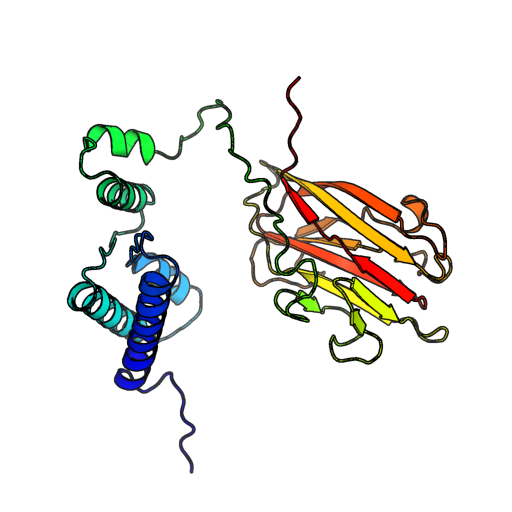 1
ATOM 786 O O . ILE A 1 99 ? -1.168 7.319 -32.903 1.00 63.31 99 ILE A O 1
ATOM 790 N N . TYR A 1 100 ? 0.919 8.191 -33.063 1.00 66.50 100 TYR A N 1
ATOM 791 C CA . TYR A 1 100 ? 0.652 9.351 -33.918 1.00 66.50 100 TYR A CA 1
ATOM 792 C C . TYR A 1 100 ? 1.548 9.343 -35.177 1.00 66.50 100 TYR A C 1
ATOM 794 O O . TYR A 1 100 ? 2.448 10.174 -35.298 1.00 66.50 100 TYR A O 1
ATOM 802 N N . PRO A 1 101 ? 1.314 8.434 -36.140 1.00 59.84 101 PRO A N 1
ATOM 803 C CA . PRO A 1 101 ? 2.184 8.267 -37.312 1.00 59.84 101 PRO A CA 1
ATOM 804 C C . PRO A 1 101 ? 2.209 9.481 -38.255 1.00 59.84 101 PRO A C 1
ATOM 806 O O . PRO A 1 101 ? 3.146 9.626 -39.035 1.00 59.84 101 PRO A O 1
ATOM 809 N N . ASP A 1 102 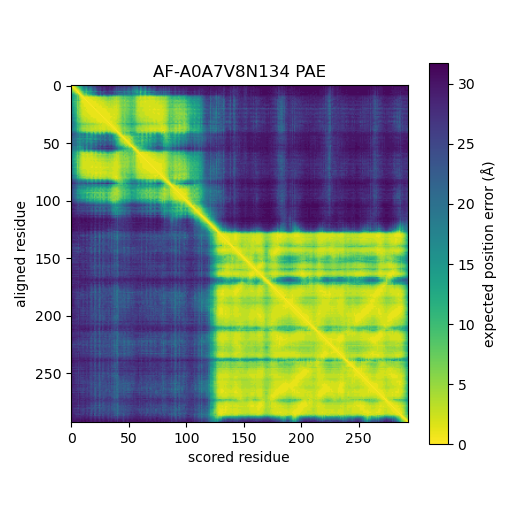? 1.206 10.359 -38.165 1.00 57.56 102 ASP A N 1
ATOM 810 C CA . ASP A 1 102 ? 1.080 11.568 -38.988 1.00 57.56 102 ASP A CA 1
ATOM 811 C C . ASP A 1 102 ? 1.756 12.812 -38.365 1.00 57.56 102 ASP A C 1
ATOM 813 O O . ASP A 1 102 ? 1.700 13.897 -38.944 1.00 57.56 102 ASP A O 1
ATOM 817 N N . TYR A 1 103 ? 2.372 12.694 -37.180 1.00 52.69 103 TYR A N 1
ATOM 818 C CA . TYR A 1 103 ? 3.075 13.801 -36.517 1.00 52.69 103 TYR A CA 1
ATOM 819 C C . TYR A 1 103 ? 4.536 13.900 -36.995 1.00 52.69 103 TYR A C 1
ATOM 821 O O . TYR A 1 103 ? 5.284 12.926 -36.936 1.00 52.69 103 TYR A O 1
ATOM 829 N N . GLU A 1 104 ? 4.971 15.083 -37.450 1.00 53.66 104 GLU A N 1
ATOM 830 C CA . GLU A 1 104 ? 6.348 15.301 -37.922 1.00 53.66 104 GLU A CA 1
ATOM 831 C C . GLU A 1 104 ? 7.388 15.078 -36.804 1.00 53.66 104 GLU A C 1
ATOM 833 O O . GLU A 1 104 ? 7.273 15.625 -35.704 1.00 53.66 104 GLU A O 1
ATOM 838 N N . ASN A 1 105 ? 8.458 14.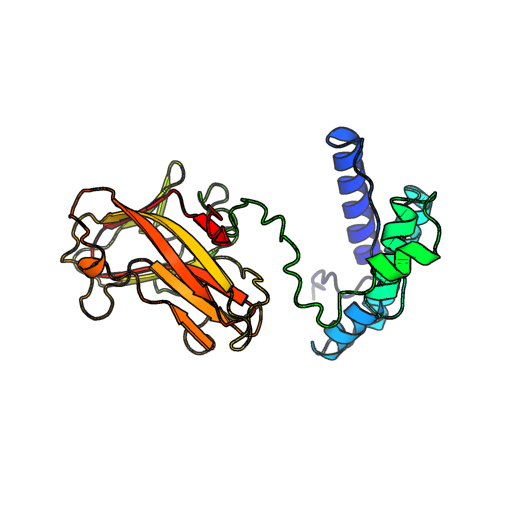329 -37.116 1.00 48.94 105 ASN A N 1
ATOM 839 C CA . ASN A 1 105 ? 9.538 13.936 -36.190 1.00 48.94 105 ASN A CA 1
ATOM 840 C C . ASN A 1 105 ? 10.139 15.087 -35.366 1.00 48.94 105 ASN A C 1
ATOM 842 O O . ASN A 1 105 ? 10.618 14.866 -34.255 1.00 48.94 105 ASN A O 1
ATOM 846 N N . ASN A 1 106 ? 10.100 16.316 -35.881 1.00 48.41 106 ASN A N 1
ATOM 847 C CA . ASN A 1 106 ? 10.667 17.482 -35.208 1.00 48.41 106 ASN A CA 1
ATOM 848 C C . ASN A 1 106 ? 9.885 17.885 -33.942 1.00 48.41 106 ASN A C 1
ATOM 850 O O . ASN A 1 106 ? 10.487 18.438 -33.031 1.00 48.41 106 ASN A O 1
ATOM 854 N N . HIS A 1 107 ? 8.587 17.569 -33.842 1.00 47.81 107 HIS A N 1
ATOM 855 C CA . HIS A 1 107 ? 7.782 17.810 -32.631 1.00 47.81 107 HIS A CA 1
ATOM 856 C C . HIS A 1 107 ? 7.880 16.671 -31.608 1.00 47.81 107 HIS A C 1
ATOM 858 O O . HIS A 1 107 ? 7.536 16.841 -30.441 1.00 47.81 107 HIS A O 1
ATOM 864 N N . VAL A 1 108 ? 8.368 15.498 -32.019 1.00 43.91 108 VAL A N 1
ATOM 865 C CA . VAL A 1 108 ? 8.522 14.352 -31.117 1.00 43.91 108 VAL A CA 1
ATOM 866 C C . VAL A 1 108 ? 9.695 14.564 -30.159 1.00 43.91 108 VAL A C 1
ATOM 868 O O . VAL A 1 108 ? 9.574 14.242 -28.983 1.00 43.91 108 VAL A O 1
ATOM 871 N N . ASN A 1 109 ? 10.774 15.215 -30.609 1.00 45.12 109 ASN A N 1
ATOM 872 C CA . ASN A 1 109 ? 11.858 15.649 -29.722 1.00 45.12 109 ASN A CA 1
ATOM 873 C C . ASN A 1 109 ? 11.378 16.675 -28.681 1.00 45.12 109 ASN A C 1
ATOM 875 O O . ASN A 1 109 ? 11.835 16.637 -27.548 1.00 45.12 109 ASN A O 1
ATOM 879 N N . GLU A 1 110 ? 10.420 17.543 -29.013 1.00 48.12 110 GLU A N 1
ATOM 880 C CA . GLU A 1 110 ? 9.833 18.489 -28.049 1.00 48.12 110 GLU A CA 1
ATOM 881 C C . GLU A 1 110 ? 8.931 17.795 -27.009 1.00 48.12 110 GLU A C 1
ATOM 883 O O . GLU A 1 110 ? 8.819 18.272 -25.884 1.00 48.12 110 GLU A O 1
ATOM 888 N N . LEU A 1 111 ? 8.334 16.646 -27.354 1.00 39.38 111 LEU A N 1
ATOM 889 C CA . LEU A 1 111 ? 7.552 15.801 -26.437 1.00 39.38 111 LEU A CA 1
ATOM 890 C C . LEU A 1 111 ? 8.418 14.813 -25.631 1.00 39.38 111 LEU A C 1
ATOM 892 O O . LEU A 1 111 ? 8.020 14.396 -24.544 1.00 39.38 111 LEU A O 1
ATOM 896 N N . ALA A 1 112 ? 9.573 14.412 -26.173 1.00 36.84 112 ALA A N 1
ATOM 897 C CA . ALA A 1 112 ? 10.498 13.441 -25.587 1.00 36.84 112 ALA A CA 1
ATOM 898 C C . ALA A 1 112 ? 11.616 14.088 -24.751 1.00 36.84 112 ALA A C 1
ATOM 900 O O . ALA A 1 112 ? 12.237 13.409 -23.932 1.00 36.84 112 ALA A O 1
ATOM 901 N N . VAL A 1 113 ? 11.854 15.397 -24.901 1.00 38.69 113 VAL A N 1
ATOM 902 C CA . VAL A 1 113 ? 12.578 16.188 -23.903 1.00 38.69 113 VAL A CA 1
ATOM 903 C C . VAL A 1 113 ? 11.710 16.210 -22.646 1.00 38.69 113 VAL A C 1
ATOM 905 O O . VAL A 1 113 ? 10.800 17.024 -22.509 1.00 38.69 113 VAL A O 1
ATOM 908 N N . LEU A 1 114 ? 11.997 15.309 -21.700 1.00 38.12 114 LEU A N 1
ATOM 909 C CA . LEU A 1 114 ? 11.672 15.575 -20.301 1.00 38.12 114 LEU A CA 1
ATOM 910 C C . LEU A 1 114 ? 12.277 16.949 -20.002 1.00 38.12 114 LEU A C 1
ATOM 912 O O . LEU A 1 114 ? 13.489 17.097 -20.185 1.00 38.12 114 LEU A O 1
ATOM 916 N N . PRO A 1 115 ? 11.478 17.960 -19.627 1.00 31.67 115 PRO A N 1
ATOM 917 C CA . PRO A 1 115 ? 11.998 19.301 -19.472 1.00 31.67 115 PRO A CA 1
ATOM 918 C C . PRO A 1 115 ? 13.123 19.252 -18.444 1.00 31.67 115 PRO A C 1
ATOM 920 O O . PRO A 1 115 ? 12.898 19.018 -17.256 1.00 31.67 115 PRO A O 1
ATOM 923 N N . THR A 1 116 ? 14.356 19.466 -18.901 1.00 39.75 116 THR A N 1
ATOM 924 C CA . THR A 1 116 ? 15.444 19.868 -18.023 1.00 39.75 116 THR A CA 1
ATOM 925 C C . THR A 1 116 ? 15.069 21.242 -17.504 1.00 39.75 116 THR A C 1
ATOM 927 O O . THR A 1 116 ? 15.305 22.246 -18.167 1.00 39.75 116 THR A O 1
ATOM 930 N N . VAL A 1 117 ? 14.433 21.250 -16.335 1.00 40.06 117 VAL A N 1
ATOM 931 C CA . VAL A 1 117 ? 14.219 22.420 -15.485 1.00 40.06 117 VAL A CA 1
ATOM 932 C C . VAL A 1 117 ? 13.606 23.603 -16.245 1.00 40.06 117 VAL A C 1
ATOM 934 O O . VAL A 1 117 ? 14.224 24.650 -16.418 1.00 40.06 117 VAL A O 1
ATOM 937 N N . SER A 1 118 ? 12.350 23.467 -16.661 1.00 31.28 118 SER A N 1
ATOM 938 C CA . SER A 1 118 ? 11.472 24.632 -16.770 1.00 31.28 118 SER A CA 1
ATOM 939 C C . SER A 1 118 ? 10.642 24.700 -15.492 1.00 31.28 118 SER A C 1
ATOM 941 O O . SER A 1 118 ? 9.864 23.792 -15.219 1.00 31.28 118 SER A O 1
ATOM 943 N N . ASN A 1 119 ? 10.802 25.779 -14.722 1.00 36.91 119 ASN A N 1
ATOM 944 C CA . ASN A 1 119 ? 10.002 26.148 -13.540 1.00 36.91 119 ASN A CA 1
ATOM 945 C C . ASN A 1 119 ? 8.512 26.417 -13.855 1.00 36.91 119 ASN A C 1
ATOM 947 O O . ASN A 1 119 ? 7.835 27.137 -13.125 1.00 36.91 119 ASN A O 1
ATOM 951 N N . GLU A 1 120 ? 7.990 25.863 -14.941 1.00 33.12 120 GLU A N 1
ATOM 952 C CA . GLU A 1 120 ? 6.566 25.856 -15.215 1.00 33.12 120 GLU A CA 1
ATOM 953 C C . GLU A 1 120 ? 6.036 24.531 -14.701 1.00 33.12 120 GLU A C 1
ATOM 955 O O . GLU A 1 120 ? 6.417 23.465 -15.185 1.00 33.12 120 GLU A O 1
ATOM 960 N N . SER A 1 121 ? 5.207 24.618 -13.662 1.00 33.88 121 SER A N 1
ATOM 961 C CA . SER A 1 121 ? 4.458 23.497 -13.127 1.00 33.88 121 SER A CA 1
ATOM 962 C C . SER A 1 121 ? 3.734 22.824 -14.284 1.00 33.88 121 SER A C 1
ATOM 964 O O . SER A 1 121 ? 2.699 23.287 -14.769 1.00 33.88 121 SER A O 1
ATOM 966 N N . SER A 1 122 ? 4.287 21.702 -14.747 1.00 32.81 122 SER A N 1
ATOM 967 C CA . SER A 1 122 ? 3.510 20.722 -15.473 1.00 32.81 122 SER A CA 1
ATOM 968 C C . SER A 1 122 ? 2.297 20.492 -14.592 1.00 32.81 122 SER A C 1
ATOM 970 O O . SER A 1 122 ? 2.415 20.057 -13.445 1.00 32.81 122 SER A O 1
ATOM 972 N N . SER A 1 123 ? 1.129 20.915 -15.077 1.00 35.31 123 SER A N 1
ATOM 973 C CA . SER A 1 123 ? -0.128 20.589 -14.429 1.00 35.31 123 SER A CA 1
ATOM 974 C C . SER A 1 123 ? -0.222 19.076 -14.514 1.00 35.31 123 SER A C 1
ATOM 976 O O . SER A 1 123 ? -0.712 18.510 -15.492 1.00 35.31 123 SER A O 1
ATOM 978 N N . ASN A 1 124 ? 0.365 18.408 -13.516 1.00 36.03 124 ASN A N 1
ATOM 979 C CA . ASN A 1 124 ? 0.214 16.998 -13.286 1.00 36.03 124 ASN A CA 1
ATOM 980 C C . ASN A 1 124 ? -1.292 16.827 -13.324 1.00 36.03 124 ASN A C 1
ATOM 982 O O . ASN A 1 124 ? -2.012 17.309 -12.445 1.00 36.03 124 ASN A O 1
ATOM 986 N N . LYS A 1 125 ? -1.794 16.197 -14.387 1.00 39.34 125 LYS A N 1
ATOM 987 C CA . LYS A 1 125 ? -3.138 15.648 -14.388 1.00 39.34 125 LYS A CA 1
ATOM 988 C C . LYS A 1 125 ? -3.068 14.518 -13.377 1.00 39.34 125 LYS A C 1
ATOM 990 O O . LYS A 1 125 ? -2.910 13.359 -13.731 1.00 39.34 125 LYS A O 1
ATOM 995 N N . VAL A 1 126 ? -3.074 14.899 -12.102 1.00 45.12 126 VAL A N 1
ATOM 996 C CA . VAL A 1 126 ? -3.055 14.029 -10.949 1.00 45.12 126 VAL A CA 1
ATOM 997 C C . VAL A 1 126 ? -4.318 13.209 -11.091 1.00 45.12 126 VAL A C 1
ATOM 999 O O . VAL A 1 126 ? -5.418 13.706 -10.833 1.00 45.12 126 VAL A O 1
ATOM 1002 N N . TYR A 1 127 ? -4.191 11.994 -11.607 1.00 45.25 127 TYR A N 1
ATOM 1003 C CA . TYR A 1 127 ? -5.306 11.073 -11.669 1.00 45.25 127 TYR A CA 1
ATOM 1004 C C . TYR A 1 127 ? -5.772 10.845 -10.229 1.00 45.25 127 TYR A C 1
ATOM 1006 O O . TYR A 1 127 ? -4.969 10.552 -9.346 1.00 45.25 127 TYR A O 1
ATOM 1014 N N . HIS A 1 128 ? -7.070 11.014 -9.967 1.00 61.19 128 HIS A N 1
ATOM 1015 C CA . HIS A 1 128 ? -7.662 10.873 -8.631 1.00 61.19 128 HIS A CA 1
ATOM 1016 C C . HIS A 1 128 ? -7.804 9.390 -8.222 1.00 61.19 128 HIS A C 1
ATOM 1018 O O . HIS A 1 128 ? -8.803 8.970 -7.632 1.00 61.19 128 HIS A O 1
ATOM 1024 N N . TRP A 1 129 ? -6.828 8.570 -8.610 1.00 78.62 129 TRP A N 1
ATOM 1025 C CA . TRP A 1 129 ? -6.782 7.144 -8.342 1.00 78.62 129 TRP A CA 1
ATOM 1026 C C . TRP A 1 129 ? -6.227 6.897 -6.949 1.00 78.62 129 TRP A C 1
ATOM 1028 O O . TRP A 1 129 ? -5.337 7.600 -6.476 1.00 78.62 129 TRP A O 1
ATOM 1038 N N . ASN A 1 130 ? -6.782 5.888 -6.287 1.00 85.69 130 ASN A N 1
ATOM 1039 C CA . ASN A 1 130 ? -6.239 5.412 -5.031 1.00 85.69 130 ASN A CA 1
ATOM 1040 C C . ASN A 1 130 ? -4.924 4.678 -5.312 1.00 85.69 130 ASN A C 1
ATOM 1042 O O . ASN A 1 130 ? -4.903 3.721 -6.085 1.00 85.69 130 ASN A O 1
ATOM 1046 N N . LEU A 1 131 ? -3.844 5.137 -4.689 1.00 89.75 131 LEU A N 1
ATOM 1047 C CA . LEU A 1 131 ? -2.512 4.559 -4.822 1.00 89.75 131 LEU A CA 1
ATOM 1048 C C . LEU A 1 131 ? -2.377 3.238 -4.045 1.00 89.75 131 LEU A C 1
ATOM 1050 O O . LEU A 1 131 ? -1.513 2.421 -4.362 1.00 89.75 131 LEU A O 1
ATOM 1054 N N . ILE A 1 132 ? -3.247 2.995 -3.057 1.00 89.88 132 ILE A N 1
ATOM 1055 C CA . ILE A 1 132 ? -3.317 1.716 -2.344 1.00 89.88 132 ILE A CA 1
ATOM 1056 C C . ILE A 1 132 ? -4.022 0.696 -3.241 1.00 89.88 132 ILE A C 1
ATOM 1058 O O . ILE A 1 132 ? -5.191 0.861 -3.599 1.00 89.88 132 ILE A O 1
ATOM 1062 N N . ARG A 1 133 ? -3.320 -0.390 -3.573 1.00 85.62 133 ARG A N 1
ATOM 1063 C CA . ARG A 1 133 ? -3.902 -1.550 -4.263 1.00 85.62 133 ARG A CA 1
ATOM 1064 C C . ARG A 1 133 ? -4.687 -2.412 -3.279 1.00 85.62 133 ARG A C 1
ATOM 1066 O O . ARG A 1 133 ? -4.303 -2.524 -2.122 1.00 85.62 133 ARG A O 1
ATOM 1073 N N . ASN A 1 134 ? -5.773 -3.022 -3.757 1.00 85.50 134 ASN A N 1
ATOM 1074 C CA . ASN A 1 134 ? -6.676 -3.842 -2.938 1.00 85.50 134 ASN A CA 1
ATOM 1075 C C . ASN A 1 134 ? -7.082 -3.167 -1.596 1.00 85.50 134 ASN A C 1
ATOM 1077 O O . ASN A 1 134 ? -6.973 -3.779 -0.533 1.00 85.50 134 ASN A O 1
ATOM 1081 N N . PRO A 1 135 ? -7.564 -1.904 -1.608 1.00 88.88 135 PRO A N 1
ATOM 1082 C CA . PRO A 1 135 ? -7.852 -1.139 -0.385 1.00 88.88 135 PRO A CA 1
ATOM 1083 C C . PRO A 1 135 ? -9.083 -1.637 0.390 1.00 88.88 135 PRO A C 1
ATOM 1085 O O . PRO A 1 135 ? -9.334 -1.190 1.507 1.00 88.88 135 PRO A O 1
ATOM 1088 N N . LYS A 1 136 ? -9.876 -2.515 -0.234 1.00 88.44 136 LYS A N 1
ATOM 1089 C CA . LYS A 1 136 ? -11.064 -3.159 0.333 1.00 88.44 136 LYS A CA 1
ATOM 1090 C C . LYS A 1 136 ? -10.827 -4.632 0.673 1.00 88.44 136 LYS A C 1
ATOM 1092 O O . LYS A 1 136 ? -11.765 -5.300 1.064 1.00 88.44 136 LYS A O 1
ATOM 1097 N N . PHE A 1 137 ? -9.621 -5.167 0.486 1.00 84.75 137 PHE A N 1
ATOM 1098 C CA . PHE A 1 137 ? -9.345 -6.580 0.771 1.00 84.75 137 PHE A CA 1
ATOM 1099 C C . PHE A 1 137 ? -10.269 -7.567 0.017 1.00 84.75 137 PHE A C 1
ATOM 1101 O O . PHE A 1 137 ? -10.513 -8.677 0.478 1.00 84.75 137 PHE A O 1
ATOM 1108 N N . GLU A 1 138 ? -10.777 -7.180 -1.164 1.00 81.81 138 GLU A N 1
ATOM 1109 C CA . GLU A 1 138 ? -11.618 -8.034 -2.027 1.00 81.81 138 GLU A CA 1
ATOM 1110 C C . GLU A 1 138 ? -10.836 -9.242 -2.567 1.00 81.81 138 GLU A C 1
ATOM 1112 O O . GLU A 1 138 ? -11.425 -10.240 -2.971 1.00 81.81 138 GLU A O 1
ATOM 1117 N N . ARG A 1 139 ? -9.502 -9.144 -2.568 1.00 77.81 139 ARG A N 1
ATOM 1118 C CA . ARG A 1 139 ? -8.570 -10.216 -2.934 1.00 77.81 139 ARG A CA 1
ATOM 1119 C C . ARG A 1 139 ? -7.773 -10.716 -1.734 1.00 77.81 139 ARG A C 1
ATOM 1121 O O . ARG A 1 139 ? -6.573 -10.958 -1.828 1.00 77.81 139 ARG A O 1
ATOM 1128 N N . GLU A 1 140 ? -8.432 -10.779 -0.584 1.00 81.62 140 GLU A N 1
ATOM 1129 C CA . GLU A 1 140 ? -7.830 -11.198 0.679 1.00 81.62 140 GLU A CA 1
ATOM 1130 C C . GLU A 1 140 ? -6.549 -10.397 0.999 1.00 81.62 140 GLU A C 1
ATOM 1132 O O . GLU A 1 140 ? -6.566 -9.161 0.968 1.00 81.62 140 GLU A O 1
ATOM 1137 N N . ALA A 1 141 ? -5.438 -11.090 1.269 1.00 78.12 141 ALA A N 1
ATOM 1138 C CA . ALA A 1 141 ? -4.138 -10.509 1.594 1.00 78.12 141 ALA A CA 1
ATOM 1139 C C . ALA A 1 141 ? -3.337 -10.026 0.370 1.00 78.12 141 ALA A C 1
ATOM 1141 O O . ALA A 1 141 ? -2.232 -9.507 0.540 1.00 78.12 141 ALA A O 1
ATOM 1142 N N . GLU A 1 142 ? -3.829 -10.202 -0.866 1.00 80.38 142 GLU A N 1
ATOM 1143 C CA . GLU A 1 142 ? -3.069 -9.817 -2.062 1.00 80.38 142 GLU A CA 1
ATOM 1144 C C . GLU A 1 142 ? -2.700 -8.325 -1.989 1.00 80.38 142 GLU A C 1
ATOM 1146 O O . GLU A 1 142 ? -3.543 -7.477 -1.682 1.00 80.38 142 GLU A O 1
ATOM 1151 N N . PHE A 1 143 ? -1.435 -8.002 -2.281 1.00 85.38 143 PHE A N 1
ATOM 1152 C CA . PHE A 1 143 ? -0.848 -6.658 -2.164 1.00 85.38 143 PHE A CA 1
ATOM 1153 C C . PHE A 1 143 ? -0.667 -6.124 -0.738 1.00 85.38 143 PHE A C 1
ATOM 1155 O O . PHE A 1 143 ? -0.371 -4.939 -0.580 1.00 85.38 143 PHE A O 1
ATOM 1162 N N . TRP A 1 144 ? -0.775 -6.973 0.282 1.00 86.19 144 TRP A N 1
ATOM 1163 C CA . TRP A 1 144 ? -0.458 -6.631 1.663 1.00 86.19 144 TRP A CA 1
ATOM 1164 C C . TRP A 1 144 ? 0.672 -7.518 2.186 1.00 86.19 144 TRP A C 1
ATOM 1166 O O . TRP A 1 144 ? 0.748 -8.711 1.908 1.00 86.19 144 TRP A O 1
ATOM 1176 N N . THR A 1 145 ? 1.587 -6.922 2.940 1.00 87.25 145 THR A N 1
ATOM 1177 C CA . THR A 1 145 ? 2.679 -7.614 3.618 1.00 87.25 145 THR A CA 1
ATOM 1178 C C . THR A 1 145 ? 2.479 -7.478 5.112 1.00 87.25 145 THR A C 1
ATOM 1180 O O . THR A 1 145 ? 2.394 -6.369 5.641 1.00 87.25 145 THR A O 1
ATOM 1183 N N . ASN A 1 146 ? 2.429 -8.613 5.793 1.00 86.12 146 ASN A N 1
ATOM 1184 C CA . ASN A 1 146 ? 2.396 -8.652 7.238 1.00 86.12 146 ASN A CA 1
ATOM 1185 C C . ASN A 1 146 ? 3.815 -8.642 7.808 1.00 86.12 146 ASN A C 1
ATOM 1187 O O . ASN A 1 146 ? 4.646 -9.467 7.436 1.00 86.12 146 ASN A O 1
ATOM 1191 N N . VAL A 1 147 ? 4.078 -7.692 8.698 1.00 84.56 147 VAL A N 1
ATOM 1192 C CA . VAL A 1 147 ? 5.358 -7.528 9.400 1.00 84.56 147 VAL A CA 1
ATOM 1193 C C . VAL A 1 147 ? 5.170 -7.492 10.923 1.00 84.56 147 VAL A C 1
ATOM 1195 O O . VAL A 1 147 ? 6.054 -7.021 11.638 1.00 84.56 147 VAL A O 1
ATOM 1198 N N . GLY A 1 148 ? 3.997 -7.917 11.407 1.00 81.81 148 GLY A N 1
ATOM 1199 C CA . GLY A 1 148 ? 3.688 -8.113 12.824 1.00 81.81 148 GLY A CA 1
ATOM 1200 C C . GLY A 1 148 ? 3.760 -9.585 13.243 1.00 81.81 148 GLY A C 1
ATOM 1201 O O . GLY A 1 148 ? 4.253 -10.432 12.501 1.00 81.81 148 GLY A O 1
ATOM 1202 N N . ASP A 1 149 ? 3.230 -9.878 14.430 1.00 81.12 149 ASP A N 1
ATOM 1203 C CA . ASP A 1 149 ? 3.290 -11.208 15.053 1.00 81.12 149 ASP A CA 1
ATOM 1204 C C . ASP A 1 149 ? 2.096 -12.110 14.678 1.00 81.12 149 ASP A C 1
ATOM 1206 O O . ASP A 1 149 ? 2.150 -13.322 14.875 1.00 81.12 149 ASP A O 1
ATOM 1210 N N . ILE A 1 150 ? 1.009 -11.532 14.151 1.00 74.00 150 ILE A N 1
ATOM 1211 C CA . ILE A 1 150 ? -0.247 -12.240 13.845 1.00 74.00 150 ILE A CA 1
ATOM 1212 C C . ILE A 1 150 ? -0.343 -12.503 12.347 1.00 74.00 150 ILE A C 1
ATOM 1214 O O . ILE A 1 150 ? -0.502 -11.539 11.606 1.00 74.00 150 ILE A O 1
ATOM 1218 N N . SER A 1 151 ? -0.293 -13.763 11.900 1.00 73.75 151 SER A N 1
ATOM 1219 C CA . SER A 1 151 ? -0.435 -14.136 10.478 1.00 73.75 151 SER A CA 1
ATOM 1220 C C . SER A 1 151 ? -1.792 -13.732 9.894 1.00 73.75 151 SER A C 1
ATOM 1222 O O . SER A 1 151 ? -2.783 -13.732 10.610 1.00 73.75 151 SER A O 1
ATOM 1224 N N . PHE A 1 152 ? -1.858 -13.456 8.585 1.00 72.19 152 PHE A N 1
ATOM 1225 C CA . PHE A 1 152 ? -3.110 -13.094 7.902 1.00 72.19 152 PHE A CA 1
ATOM 1226 C C . PHE A 1 152 ? -4.160 -14.218 7.918 1.00 72.19 152 PHE A C 1
ATOM 1228 O O . PHE A 1 152 ? -5.352 -13.933 7.903 1.00 72.19 152 PHE A O 1
ATOM 1235 N N . ASP A 1 153 ? -3.705 -15.471 8.005 1.00 72.00 153 ASP A N 1
ATOM 1236 C CA . ASP A 1 153 ? -4.553 -16.669 8.086 1.00 72.00 153 ASP A CA 1
ATOM 1237 C C . ASP A 1 153 ? -4.967 -17.020 9.529 1.00 72.00 153 ASP A C 1
ATOM 1239 O O . ASP A 1 153 ? -5.538 -18.082 9.774 1.00 72.00 153 ASP A O 1
ATOM 1243 N N . ASP A 1 154 ? -4.620 -16.178 10.505 1.00 78.88 154 ASP A N 1
ATOM 1244 C CA . ASP A 1 154 ? -4.950 -16.391 11.913 1.00 78.88 154 ASP A CA 1
ATOM 1245 C C . ASP A 1 154 ? -6.407 -15.985 12.206 1.00 78.88 154 ASP A C 1
ATOM 1247 O O . ASP A 1 154 ? -6.929 -15.025 11.637 1.00 78.88 154 ASP A O 1
ATOM 1251 N N . ASP A 1 155 ? -7.051 -16.660 13.160 1.00 80.38 155 ASP A N 1
ATOM 1252 C CA . ASP A 1 155 ? -8.442 -16.419 13.573 1.00 80.38 155 ASP A CA 1
ATOM 1253 C C . ASP A 1 155 ? -8.669 -14.992 14.117 1.00 80.38 155 ASP A C 1
ATOM 1255 O O . ASP A 1 155 ? -9.810 -14.509 14.197 1.00 80.38 155 ASP A O 1
ATOM 1259 N N . TYR A 1 156 ? -7.587 -14.297 14.487 1.00 82.88 156 TYR A N 1
ATOM 1260 C CA . TYR A 1 156 ? -7.614 -12.896 14.904 1.00 82.88 156 TYR A CA 1
ATOM 1261 C C . TYR A 1 156 ? -7.851 -11.918 13.752 1.00 82.88 156 TYR A C 1
ATOM 1263 O O . TYR A 1 156 ? -8.207 -10.770 14.018 1.00 82.88 156 TYR A O 1
ATOM 1271 N N . ILE A 1 157 ? -7.672 -12.323 12.494 1.00 86.31 157 ILE A N 1
ATOM 1272 C CA . ILE A 1 157 ? -7.886 -11.462 11.331 1.00 86.31 157 ILE A CA 1
ATOM 1273 C C . ILE A 1 157 ? -9.117 -11.939 10.575 1.00 86.31 157 ILE A C 1
ATOM 1275 O O . ILE A 1 157 ? -9.275 -13.110 10.247 1.00 86.31 157 ILE A O 1
ATOM 1279 N N . LYS A 1 158 ? -10.024 -11.006 10.286 1.00 88.81 158 LYS A N 1
ATOM 1280 C CA . LYS A 1 158 ? -11.193 -11.268 9.448 1.00 88.81 158 LYS A CA 1
ATOM 1281 C C . LYS A 1 158 ? -11.343 -10.193 8.399 1.00 88.81 158 LYS A C 1
ATOM 1283 O O . LYS A 1 158 ? -11.222 -9.005 8.690 1.00 88.81 158 LYS A O 1
ATOM 1288 N N . LEU A 1 159 ? -11.679 -10.634 7.196 1.00 87.69 159 LEU A N 1
ATOM 1289 C CA . LEU A 1 159 ? -12.066 -9.774 6.093 1.00 87.69 159 LEU A CA 1
ATOM 1290 C C . LEU A 1 159 ? -13.546 -9.984 5.811 1.00 87.69 159 LEU A C 1
ATOM 1292 O O . LEU A 1 159 ? -13.961 -11.085 5.456 1.00 87.69 159 LEU A O 1
ATOM 1296 N N . VAL A 1 160 ? -14.351 -8.947 6.013 1.00 84.81 160 VAL A N 1
ATOM 1297 C CA . VAL A 1 160 ? -15.805 -9.021 5.827 1.00 84.81 160 VAL A CA 1
ATOM 1298 C C . VAL A 1 160 ? -16.273 -7.741 5.156 1.00 84.81 160 VAL A C 1
ATOM 1300 O O . VAL A 1 160 ? -15.999 -6.657 5.659 1.00 84.81 160 VAL A O 1
ATOM 1303 N N . ASP A 1 161 ? -16.966 -7.858 4.021 1.00 82.50 161 ASP A N 1
ATOM 1304 C CA . ASP A 1 161 ? -17.629 -6.743 3.324 1.00 82.50 161 ASP A CA 1
ATOM 1305 C C . ASP A 1 161 ? -16.747 -5.504 3.071 1.00 82.50 161 ASP A C 1
ATOM 1307 O O . ASP A 1 161 ? -17.204 -4.361 3.118 1.00 82.50 161 ASP A O 1
ATOM 1311 N N . GLY A 1 162 ? -15.461 -5.712 2.787 1.00 82.81 162 GLY A N 1
ATOM 1312 C CA . GLY A 1 162 ? -14.526 -4.614 2.544 1.00 82.81 162 GLY A CA 1
ATOM 1313 C C . GLY A 1 162 ? -13.833 -4.057 3.792 1.00 82.81 162 GLY A C 1
ATOM 1314 O O . GLY A 1 162 ? -13.102 -3.067 3.697 1.00 82.81 162 GLY A O 1
ATOM 1315 N N . GLU A 1 163 ? -14.083 -4.655 4.957 1.00 90.81 163 GLU A N 1
ATOM 1316 C CA . GLU A 1 163 ? -13.511 -4.275 6.244 1.00 90.81 163 GLU A CA 1
ATOM 1317 C C . GLU A 1 163 ? -12.419 -5.261 6.662 1.00 90.81 163 GLU A C 1
ATOM 1319 O O . GLU A 1 163 ? -12.609 -6.478 6.631 1.00 90.81 163 GLU A O 1
ATOM 1324 N N . LEU A 1 164 ? -11.293 -4.718 7.117 1.00 92.31 164 LEU A N 1
ATOM 1325 C CA . LEU A 1 164 ? -10.284 -5.469 7.851 1.00 92.31 164 LEU A CA 1
ATOM 1326 C C . LEU A 1 164 ? -10.608 -5.383 9.335 1.00 92.31 164 LEU A C 1
ATOM 1328 O O . LEU A 1 164 ? -10.655 -4.287 9.895 1.00 92.31 164 LEU A O 1
ATOM 1332 N N . ILE A 1 165 ? -10.790 -6.533 9.969 1.00 91.38 165 ILE A N 1
ATOM 1333 C CA . ILE A 1 165 ? -11.086 -6.668 11.390 1.00 91.38 165 ILE A CA 1
ATOM 1334 C C . ILE A 1 165 ? -9.922 -7.396 12.049 1.00 91.38 165 ILE A C 1
ATOM 1336 O O . ILE A 1 165 ? -9.574 -8.504 11.653 1.00 91.38 165 ILE A O 1
ATOM 1340 N N . LEU A 1 166 ? -9.365 -6.776 13.082 1.00 88.56 166 LEU A N 1
ATOM 1341 C CA . LEU A 1 166 ? -8.389 -7.370 13.978 1.00 88.56 166 LEU A CA 1
ATOM 1342 C C . LEU A 1 166 ? -9.041 -7.600 15.336 1.00 88.56 166 LEU A C 1
ATOM 1344 O O . LEU A 1 166 ? -9.456 -6.640 15.982 1.00 88.56 166 LEU A O 1
ATOM 1348 N N . HIS A 1 167 ? -9.090 -8.841 15.796 1.00 84.19 167 HIS A N 1
ATOM 1349 C CA . HIS A 1 167 ? -9.522 -9.200 17.136 1.00 84.19 167 HIS A CA 1
ATOM 1350 C C . HIS A 1 167 ? -8.321 -9.259 18.083 1.00 84.19 167 HIS A C 1
ATOM 1352 O O . HIS A 1 167 ? -7.507 -10.172 18.004 1.00 84.19 167 HIS A O 1
ATOM 1358 N N . GLY A 1 168 ? -8.217 -8.301 19.003 1.00 72.25 168 GLY A N 1
ATOM 1359 C CA . GLY A 1 168 ? -7.279 -8.396 20.121 1.00 72.25 168 GLY A CA 1
ATOM 1360 C C . GLY A 1 168 ? -7.828 -9.291 21.235 1.00 72.25 168 GLY A C 1
ATOM 1361 O O . GLY A 1 168 ? -8.981 -9.137 21.645 1.00 72.25 168 GLY A O 1
ATOM 1362 N N . GLU A 1 169 ? -7.004 -10.201 21.755 1.00 68.56 169 GLU A N 1
ATOM 1363 C CA . GLU A 1 169 ? -7.288 -10.935 22.993 1.00 68.56 169 GLU A CA 1
ATOM 1364 C C . GLU A 1 169 ? -6.927 -10.080 24.207 1.00 68.56 169 GLU A C 1
ATOM 1366 O O . GLU A 1 169 ? -5.806 -9.592 24.303 1.00 68.56 169 GLU A O 1
ATOM 1371 N N . ARG A 1 170 ? -7.844 -9.949 25.179 1.00 57.00 170 ARG A N 1
ATOM 1372 C CA . ARG A 1 170 ? -7.640 -9.122 26.388 1.00 57.00 170 ARG A CA 1
ATOM 1373 C C . ARG A 1 170 ? -6.354 -9.435 27.162 1.00 57.00 170 ARG A C 1
ATOM 1375 O O . ARG A 1 170 ? -5.810 -8.530 27.789 1.00 57.00 170 ARG A O 1
ATOM 1382 N N . ASP A 1 171 ? -5.860 -10.669 27.091 1.00 62.69 171 ASP A N 1
ATOM 1383 C CA . ASP A 1 171 ? -4.735 -11.145 27.903 1.00 62.69 171 ASP A CA 1
ATOM 1384 C C . ASP A 1 171 ? -3.417 -11.283 27.121 1.00 62.69 171 ASP A C 1
ATOM 1386 O O . ASP A 1 171 ? -2.413 -11.729 27.680 1.00 62.69 171 ASP A O 1
ATOM 1390 N N . LYS A 1 172 ? -3.389 -10.901 25.836 1.00 69.44 172 LYS A N 1
ATOM 1391 C CA . LYS A 1 172 ? -2.181 -10.945 25.002 1.00 69.44 172 LYS A CA 1
ATOM 1392 C C . LYS A 1 172 ? -2.030 -9.655 24.210 1.00 69.44 172 LYS A C 1
ATOM 1394 O O . LYS A 1 172 ? -2.849 -9.347 23.350 1.00 69.44 172 LYS A O 1
ATOM 1399 N N . ASN A 1 173 ? -0.938 -8.937 24.457 1.00 74.50 173 ASN A N 1
ATOM 1400 C CA . ASN A 1 173 ? -0.535 -7.861 23.561 1.00 74.50 173 ASN A CA 1
ATOM 1401 C C . ASN A 1 173 ? 0.031 -8.487 22.297 1.00 74.50 173 ASN A C 1
ATOM 1403 O O . ASN A 1 173 ? 1.000 -9.243 22.357 1.00 74.50 173 ASN A O 1
ATOM 1407 N N . ALA A 1 174 ? -0.580 -8.162 21.169 1.00 75.75 174 ALA A N 1
ATOM 1408 C CA . ALA A 1 174 ? -0.120 -8.614 19.875 1.00 75.75 174 ALA A CA 1
ATOM 1409 C C . ALA A 1 174 ? 0.243 -7.405 19.014 1.00 75.75 174 ALA A C 1
ATOM 1411 O O . ALA A 1 174 ? -0.462 -6.389 19.017 1.00 75.75 174 ALA A O 1
ATOM 1412 N N . LEU A 1 175 ? 1.365 -7.506 18.302 1.00 83.56 175 LEU A N 1
ATOM 1413 C CA . LEU A 1 175 ? 1.743 -6.527 17.299 1.00 83.56 175 LEU A CA 1
ATOM 1414 C C . LEU A 1 175 ? 1.071 -6.892 15.982 1.00 83.56 175 LEU A C 1
ATOM 1416 O O . LEU A 1 175 ? 1.413 -7.885 15.342 1.00 83.56 175 LEU A O 1
ATOM 1420 N N . PHE A 1 176 ? 0.158 -6.043 15.542 1.00 85.19 176 PHE A N 1
ATOM 1421 C CA . PHE A 1 176 ? -0.392 -6.108 14.205 1.00 85.19 176 PHE A CA 1
ATOM 1422 C C . PHE A 1 176 ? 0.244 -5.034 13.337 1.00 85.19 176 PHE A C 1
ATOM 1424 O O . PHE A 1 176 ? 0.270 -3.860 13.705 1.00 85.19 176 PHE A O 1
ATOM 1431 N N . SER A 1 177 ? 0.764 -5.425 12.177 1.00 87.69 177 SER A N 1
ATOM 1432 C CA . SER A 1 177 ? 1.359 -4.482 11.237 1.00 87.69 177 SER A CA 1
ATOM 1433 C C . SER A 1 177 ? 1.204 -4.991 9.816 1.00 87.69 177 SER A C 1
ATOM 1435 O O . SER A 1 177 ? 1.937 -5.879 9.385 1.00 87.69 177 SER A O 1
ATOM 1437 N N . LEU A 1 178 ? 0.300 -4.367 9.071 1.00 89.00 178 LEU A N 1
ATOM 1438 C CA . LEU A 1 178 ? 0.147 -4.585 7.642 1.00 89.00 178 LEU A CA 1
ATOM 1439 C C . LEU A 1 178 ? 0.694 -3.391 6.877 1.00 89.00 178 LEU A C 1
ATOM 1441 O O . LEU A 1 178 ? 0.424 -2.239 7.207 1.00 89.00 178 LEU A O 1
ATOM 1445 N N . LEU A 1 179 ? 1.439 -3.679 5.821 1.00 91.69 179 LEU A N 1
ATOM 1446 C CA . LEU A 1 179 ? 1.956 -2.691 4.890 1.00 91.69 179 LEU A CA 1
ATOM 1447 C C . LEU A 1 179 ? 1.453 -3.006 3.488 1.00 91.69 179 LEU A C 1
ATOM 1449 O O . LEU A 1 179 ? 1.460 -4.159 3.067 1.00 91.69 179 LEU A O 1
ATOM 1453 N N . SER A 1 180 ? 1.045 -1.982 2.750 1.00 93.00 180 SER A N 1
ATOM 1454 C CA . SER A 1 180 ? 0.695 -2.114 1.341 1.00 93.00 180 SER A CA 1
ATOM 1455 C C . SER A 1 180 ? 1.886 -2.596 0.503 1.00 93.00 180 SER A C 1
ATOM 1457 O O . SER A 1 180 ? 3.056 -2.487 0.894 1.00 93.00 180 SER A O 1
ATOM 1459 N N . ALA A 1 181 ? 1.589 -3.040 -0.716 1.00 87.44 181 ALA A N 1
ATOM 1460 C CA . ALA A 1 181 ? 2.541 -3.111 -1.815 1.00 87.44 181 ALA A CA 1
ATOM 1461 C C . ALA A 1 181 ? 3.288 -1.768 -1.967 1.00 87.44 181 ALA A C 1
ATOM 1463 O O . ALA A 1 181 ? 2.742 -0.719 -1.596 1.00 87.44 181 ALA A O 1
ATOM 1464 N N . PRO A 1 182 ? 4.528 -1.785 -2.488 1.00 88.31 182 PRO A N 1
ATOM 1465 C CA . PRO A 1 182 ? 5.325 -0.574 -2.623 1.00 88.31 182 PRO A CA 1
ATOM 1466 C C . PRO A 1 182 ? 4.645 0.384 -3.603 1.00 88.31 182 PRO A C 1
ATOM 1468 O O . PRO A 1 182 ? 4.267 0.002 -4.714 1.00 88.31 182 PRO A O 1
ATOM 1471 N N . ILE A 1 183 ? 4.491 1.635 -3.183 1.00 89.62 183 ILE A N 1
ATOM 1472 C CA . ILE A 1 183 ? 3.930 2.716 -3.985 1.00 89.62 183 ILE A CA 1
ATOM 1473 C C . ILE A 1 183 ? 5.103 3.575 -4.443 1.00 89.62 183 ILE A C 1
ATOM 1475 O O . ILE A 1 183 ? 5.778 4.180 -3.615 1.00 89.62 183 ILE A O 1
ATOM 1479 N N . ASN A 1 184 ? 5.365 3.609 -5.749 1.00 87.75 184 ASN A N 1
ATOM 1480 C CA . ASN A 1 184 ? 6.378 4.497 -6.311 1.00 87.75 184 ASN A CA 1
ATOM 1481 C C . ASN A 1 184 ? 5.821 5.923 -6.351 1.00 87.75 184 ASN A C 1
ATOM 1483 O O . ASN A 1 184 ? 4.861 6.190 -7.075 1.00 87.75 184 ASN A O 1
ATOM 1487 N N . ILE A 1 185 ? 6.406 6.803 -5.546 1.00 82.00 185 ILE A N 1
ATOM 1488 C CA . ILE A 1 185 ? 6.050 8.220 -5.464 1.00 82.00 185 ILE A CA 1
ATOM 1489 C C . ILE A 1 185 ? 7.057 9.073 -6.243 1.00 82.00 185 ILE A C 1
ATOM 1491 O O . ILE A 1 185 ? 6.712 10.165 -6.685 1.00 82.00 185 ILE A O 1
ATOM 1495 N N . GLY A 1 186 ? 8.292 8.585 -6.417 1.00 78.00 186 GLY A N 1
ATOM 1496 C CA . GLY A 1 186 ? 9.376 9.358 -7.023 1.00 78.00 186 GLY A CA 1
ATOM 1497 C C . GLY A 1 186 ? 9.775 10.594 -6.207 1.00 78.00 186 GLY A C 1
ATOM 1498 O O . GLY A 1 186 ? 10.346 11.525 -6.767 1.00 78.00 186 GLY A O 1
ATOM 1499 N N . ALA A 1 187 ? 9.450 10.627 -4.909 1.00 81.69 187 ALA A N 1
ATOM 1500 C CA . ALA A 1 187 ? 9.837 11.714 -4.016 1.00 81.69 187 ALA A CA 1
ATOM 1501 C C . ALA A 1 187 ? 11.310 11.613 -3.599 1.00 81.69 187 ALA A C 1
ATOM 1503 O O . ALA A 1 187 ? 11.896 10.528 -3.576 1.00 81.69 187 ALA A O 1
ATOM 1504 N N . SER A 1 188 ? 11.876 12.748 -3.201 1.00 85.75 188 SER A N 1
ATOM 1505 C CA . SER A 1 188 ? 13.186 12.837 -2.553 1.00 85.75 188 SER A CA 1
ATOM 1506 C C . SER A 1 188 ? 13.146 13.873 -1.421 1.00 85.75 188 SER A C 1
ATOM 1508 O O . SER A 1 188 ? 12.165 14.614 -1.306 1.00 85.75 188 SER A O 1
ATOM 1510 N N . PRO A 1 189 ? 14.180 13.970 -0.568 1.00 86.38 189 PRO A N 1
ATOM 1511 C CA . PRO A 1 189 ? 14.269 15.039 0.427 1.00 86.38 189 PRO A CA 1
ATOM 1512 C C . PRO A 1 189 ? 14.232 16.449 -0.185 1.00 86.38 189 PRO A C 1
ATOM 1514 O O . PRO A 1 189 ? 13.688 17.366 0.425 1.00 86.38 189 PRO A O 1
ATOM 1517 N N . GLU A 1 190 ? 14.788 16.620 -1.386 1.00 89.06 190 GLU A N 1
ATOM 1518 C CA . GLU A 1 190 ? 14.820 17.887 -2.128 1.00 89.06 190 GLU A CA 1
ATOM 1519 C C . GLU A 1 190 ? 13.508 18.173 -2.866 1.00 89.06 190 GLU A C 1
ATOM 1521 O O . GLU A 1 190 ? 13.193 19.334 -3.122 1.00 89.06 190 GLU A O 1
ATOM 1526 N N . ASN A 1 191 ? 12.750 17.128 -3.208 1.00 83.38 191 ASN A N 1
ATOM 1527 C CA . ASN A 1 191 ? 11.463 17.221 -3.887 1.00 83.38 191 ASN A CA 1
ATOM 1528 C C . ASN A 1 191 ? 10.413 16.344 -3.176 1.00 83.38 191 ASN A C 1
ATOM 1530 O O . ASN A 1 191 ? 10.095 15.243 -3.650 1.00 83.38 191 ASN A O 1
ATOM 1534 N N . PRO A 1 192 ? 9.911 16.785 -2.006 1.00 90.12 192 PRO A N 1
ATOM 1535 C CA . PRO A 1 192 ? 8.897 16.049 -1.270 1.00 90.12 192 PRO A CA 1
ATOM 1536 C C . PRO A 1 192 ? 7.558 16.052 -2.011 1.00 90.12 192 PRO A C 1
ATOM 1538 O O . PRO A 1 192 ? 7.197 17.018 -2.679 1.00 90.12 192 PRO A O 1
ATOM 1541 N N . VAL A 1 193 ? 6.780 14.986 -1.832 1.00 87.69 193 VAL A N 1
ATOM 1542 C CA . VAL A 1 193 ? 5.431 14.864 -2.397 1.00 87.69 193 VAL A CA 1
ATOM 1543 C C . VAL A 1 193 ? 4.407 14.796 -1.276 1.00 87.69 193 VAL A C 1
ATOM 1545 O O . VAL A 1 193 ? 4.522 13.977 -0.363 1.00 87.69 193 VAL A O 1
ATOM 1548 N N . GLU A 1 194 ? 3.371 15.625 -1.366 1.00 92.75 194 GLU A N 1
ATOM 1549 C CA . GLU A 1 194 ? 2.246 15.592 -0.438 1.00 92.75 194 GLU A CA 1
ATOM 1550 C C . GLU A 1 194 ? 1.127 14.677 -0.935 1.00 92.75 194 GLU A C 1
ATOM 1552 O O . GLU A 1 194 ? 0.686 14.733 -2.089 1.00 92.75 194 GLU A O 1
ATOM 1557 N N . LEU A 1 195 ? 0.650 13.820 -0.037 1.00 91.75 195 LEU A N 1
ATOM 1558 C CA . LEU A 1 195 ? -0.415 12.864 -0.297 1.00 91.75 195 LEU A CA 1
ATOM 1559 C C . LEU A 1 195 ? -1.530 13.028 0.737 1.00 91.75 195 LEU A C 1
ATOM 1561 O O . LEU A 1 195 ? -1.276 13.170 1.928 1.00 91.75 195 LEU A O 1
ATOM 1565 N N . GLU A 1 196 ? -2.775 12.943 0.293 1.00 92.69 196 GLU A N 1
ATOM 1566 C CA . GLU A 1 196 ? -3.952 12.840 1.144 1.00 92.69 196 GLU A CA 1
ATOM 1567 C C . GLU A 1 196 ? -4.216 11.365 1.483 1.00 92.69 196 GLU A C 1
ATOM 1569 O O . GLU A 1 196 ? -4.626 10.563 0.635 1.00 92.69 196 GLU A O 1
ATOM 1574 N N . LEU A 1 197 ? -3.980 11.004 2.743 1.00 94.00 197 LEU A N 1
ATOM 1575 C CA . LEU A 1 197 ? -4.354 9.725 3.325 1.00 94.00 197 LEU A CA 1
ATOM 1576 C C . LEU A 1 197 ? -5.713 9.848 4.019 1.00 94.00 197 LEU A C 1
ATOM 1578 O O . LEU A 1 197 ? -5.893 10.651 4.934 1.00 94.00 197 LEU A O 1
ATOM 1582 N N . SER A 1 198 ? -6.642 8.961 3.673 1.00 93.88 198 SER A N 1
ATOM 1583 C CA . SER A 1 198 ? -7.915 8.824 4.373 1.00 93.88 198 SER A CA 1
ATOM 1584 C C . SER A 1 198 ? -8.291 7.370 4.631 1.00 93.88 198 SER A C 1
ATOM 1586 O O . SER A 1 198 ? -7.941 6.468 3.874 1.00 93.88 198 SER A O 1
ATOM 1588 N N . TYR A 1 199 ? -8.981 7.145 5.744 1.00 95.19 199 TYR A N 1
ATOM 1589 C CA . TYR A 1 199 ? -9.517 5.845 6.139 1.00 95.19 199 TYR A CA 1
ATOM 1590 C C . TYR A 1 199 ? -10.580 6.016 7.220 1.00 95.19 199 TYR A C 1
ATOM 1592 O O . TYR A 1 199 ? -10.563 6.993 7.968 1.00 95.19 199 TYR A O 1
ATOM 1600 N N . ASP A 1 200 ? -11.475 5.045 7.347 1.00 95.62 200 ASP A N 1
ATOM 1601 C CA . ASP A 1 200 ? -12.346 4.929 8.512 1.00 95.62 200 ASP A CA 1
ATOM 1602 C C . ASP A 1 200 ? -11.750 3.912 9.483 1.00 95.62 200 ASP A C 1
ATOM 1604 O O . ASP A 1 200 ? -11.314 2.835 9.071 1.00 95.62 200 ASP A O 1
ATOM 1608 N N . VAL A 1 201 ? -11.765 4.236 10.774 1.00 95.31 201 VAL A N 1
ATOM 1609 C CA . VAL A 1 201 ? -11.281 3.352 11.838 1.00 95.31 201 VAL A CA 1
ATOM 1610 C C . VAL A 1 201 ? -12.292 3.242 12.974 1.00 95.31 201 VAL A C 1
ATOM 1612 O O . VAL A 1 201 ? -12.953 4.217 13.339 1.00 95.31 201 VAL A O 1
ATOM 1615 N N . PHE A 1 202 ? -12.407 2.046 13.535 1.00 94.88 202 PHE A N 1
ATOM 1616 C CA . PHE A 1 202 ? -13.174 1.736 14.736 1.00 94.88 202 PHE A CA 1
ATOM 1617 C C . PHE A 1 202 ? -12.251 1.031 15.725 1.00 94.88 202 PHE A C 1
ATOM 1619 O O . PHE A 1 202 ? -11.501 0.138 15.339 1.00 94.88 202 PHE A O 1
ATOM 1626 N N . ALA A 1 203 ? -12.340 1.398 16.999 1.00 92.75 203 ALA A N 1
ATOM 1627 C CA . ALA A 1 203 ? -11.698 0.681 18.093 1.00 92.75 203 ALA A CA 1
ATOM 1628 C C . ALA A 1 203 ? -12.766 0.324 19.127 1.00 92.75 203 ALA A C 1
ATOM 1630 O O . ALA A 1 203 ? -13.551 1.192 19.514 1.00 92.75 203 ALA A O 1
ATOM 1631 N N . ASP A 1 204 ? -12.808 -0.936 19.558 1.00 93.38 204 ASP A N 1
ATOM 1632 C CA . ASP A 1 204 ? -13.756 -1.389 20.580 1.00 93.38 204 ASP A CA 1
ATOM 1633 C C . ASP A 1 204 ? -13.456 -0.719 21.926 1.00 93.38 204 ASP A C 1
ATOM 1635 O O . ASP A 1 204 ? -14.327 -0.090 22.521 1.00 93.38 204 ASP A O 1
ATOM 1639 N N . ASP A 1 205 ? -12.183 -0.734 22.325 1.00 91.31 205 ASP A N 1
ATOM 1640 C CA . ASP A 1 205 ? -11.663 0.013 23.467 1.00 91.31 205 ASP A CA 1
ATOM 1641 C C . ASP A 1 205 ? -10.342 0.720 23.120 1.00 91.31 205 ASP A C 1
ATOM 1643 O O . ASP A 1 205 ? -9.315 0.073 22.913 1.00 91.31 205 ASP A O 1
ATOM 1647 N N . VAL A 1 206 ? -10.359 2.056 23.068 1.00 90.38 206 VAL A N 1
ATOM 1648 C CA . VAL A 1 206 ? -9.175 2.895 22.796 1.00 90.38 206 VAL A CA 1
ATOM 1649 C C . VAL A 1 206 ? -8.164 2.859 23.952 1.00 90.38 206 VAL A C 1
ATOM 1651 O O . VAL A 1 206 ? -6.976 3.102 23.738 1.00 90.38 206 VAL A O 1
ATOM 1654 N N . PHE A 1 207 ? -8.592 2.555 25.182 1.00 89.12 207 PHE A N 1
ATOM 1655 C CA . PHE A 1 207 ? -7.691 2.490 26.339 1.00 89.12 207 PHE A CA 1
ATOM 1656 C C . PHE A 1 207 ? -6.867 1.199 26.389 1.00 89.12 207 PHE A C 1
ATOM 1658 O O . PHE A 1 207 ? -5.834 1.174 27.054 1.00 89.12 207 PHE A O 1
ATOM 1665 N N . ALA A 1 208 ? -7.285 0.177 25.643 1.00 88.56 208 ALA A N 1
ATOM 1666 C CA . ALA A 1 208 ? -6.580 -1.089 25.451 1.00 88.56 208 ALA A CA 1
ATOM 1667 C C . ALA A 1 208 ? -5.547 -1.045 24.296 1.00 88.56 208 ALA A C 1
ATOM 1669 O O . ALA A 1 208 ? -4.983 -2.062 23.899 1.00 88.56 208 ALA A O 1
ATOM 1670 N N . ILE A 1 209 ? -5.274 0.142 23.745 1.00 88.12 209 ILE A N 1
ATOM 1671 C CA . ILE A 1 209 ? -4.148 0.375 22.832 1.00 88.12 209 ILE A CA 1
ATOM 1672 C C . ILE A 1 209 ? -2.927 0.802 23.663 1.00 88.12 209 ILE A C 1
ATOM 1674 O O . ILE A 1 209 ? -3.029 1.705 24.503 1.00 88.12 209 ILE A O 1
ATOM 1678 N N . GLU A 1 210 ? -1.764 0.181 23.431 1.00 83.75 210 GLU A N 1
ATOM 1679 C CA . GLU A 1 210 ? -0.543 0.488 24.180 1.00 83.75 210 GLU A CA 1
ATOM 1680 C C . GLU A 1 210 ? -0.123 1.953 24.019 1.00 83.75 210 GLU A C 1
ATOM 1682 O O . GLU A 1 210 ? 0.124 2.432 22.919 1.00 83.75 210 GLU A O 1
ATOM 1687 N N . ILE A 1 211 ? 0.052 2.661 25.137 1.00 73.69 211 ILE A N 1
ATOM 1688 C CA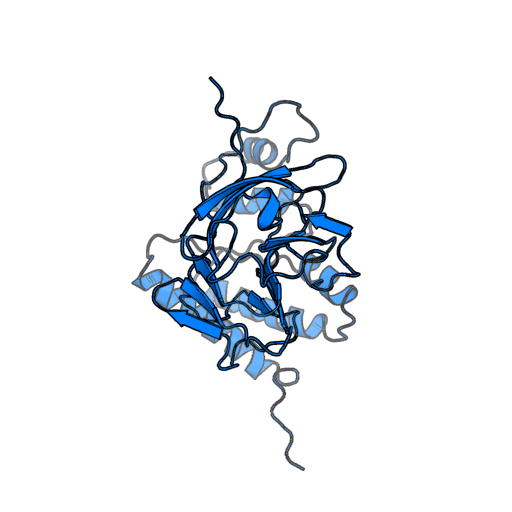 . ILE A 1 211 ? 0.294 4.115 25.145 1.00 73.69 211 ILE A CA 1
ATOM 1689 C C . ILE A 1 211 ? 1.578 4.511 24.399 1.00 73.69 211 ILE A C 1
ATOM 1691 O O . ILE A 1 211 ? 1.608 5.539 23.736 1.00 73.69 211 ILE A O 1
ATOM 1695 N N . TYR A 1 212 ? 2.642 3.710 24.493 1.00 72.44 212 TYR A N 1
ATOM 1696 C CA . TYR A 1 212 ? 3.934 4.004 23.850 1.00 72.44 212 TYR A CA 1
ATOM 1697 C C . TYR A 1 212 ? 3.991 3.597 22.366 1.00 72.44 212 TYR A C 1
ATOM 1699 O O . TYR A 1 212 ? 5.017 3.780 21.695 1.00 72.44 212 TYR A O 1
ATOM 1707 N N . ARG A 1 213 ? 2.911 2.988 21.873 1.00 77.06 213 ARG A N 1
ATOM 1708 C CA . ARG A 1 213 ? 2.761 2.398 20.542 1.00 77.06 213 ARG A CA 1
ATOM 1709 C C . ARG A 1 213 ? 1.329 2.605 20.041 1.00 77.06 213 ARG A C 1
ATOM 1711 O O . ARG A 1 213 ? 0.797 1.751 19.341 1.00 77.06 213 ARG A O 1
ATOM 1718 N N . ASP A 1 214 ? 0.718 3.744 20.373 1.00 84.12 214 ASP A N 1
ATOM 1719 C CA . ASP A 1 214 ? -0.706 3.995 20.133 1.00 84.12 214 ASP A CA 1
ATOM 1720 C C . ASP A 1 214 ? -1.039 4.374 18.688 1.00 84.12 214 ASP A C 1
ATOM 1722 O O . ASP A 1 214 ? -2.119 4.882 18.398 1.00 84.12 214 ASP A O 1
ATOM 1726 N N . TYR A 1 215 ? -0.128 4.099 17.762 1.00 87.44 215 TYR A N 1
ATOM 1727 C CA . TYR A 1 215 ? -0.359 4.228 16.335 1.00 87.44 215 TYR A CA 1
ATOM 1728 C C . TYR A 1 215 ? -1.443 3.242 15.906 1.00 87.44 215 TYR A C 1
ATOM 1730 O O . TYR A 1 215 ? -1.412 2.084 16.308 1.00 87.44 215 TYR A O 1
ATOM 1738 N N . ILE A 1 216 ? -2.383 3.713 15.088 1.00 89.38 216 ILE A N 1
ATOM 1739 C CA . ILE A 1 216 ? -3.438 2.884 14.467 1.00 89.38 216 ILE A CA 1
ATOM 1740 C C . ILE A 1 216 ? -3.220 2.704 12.962 1.00 89.38 216 ILE A C 1
ATOM 1742 O O . ILE A 1 216 ? -3.957 1.986 12.284 1.00 89.38 216 ILE A O 1
ATOM 1746 N N . PHE A 1 217 ? -2.247 3.434 12.424 1.00 92.19 217 PHE A N 1
ATOM 1747 C CA . PHE A 1 217 ? -1.888 3.452 11.021 1.00 92.19 217 PHE A CA 1
ATOM 1748 C C . PHE A 1 217 ? -0.485 4.039 10.881 1.00 92.19 217 PHE A C 1
ATOM 1750 O O . PHE A 1 217 ? -0.147 4.997 11.576 1.00 92.19 217 PHE A O 1
ATOM 1757 N N . ILE A 1 218 ? 0.324 3.506 9.975 1.00 92.81 218 ILE A N 1
ATOM 1758 C CA . ILE A 1 218 ? 1.687 3.989 9.740 1.00 92.81 218 ILE A CA 1
ATOM 1759 C C . ILE A 1 218 ? 1.968 4.167 8.255 1.00 92.81 218 ILE A C 1
ATOM 1761 O O . ILE A 1 218 ? 1.334 3.543 7.403 1.00 92.81 218 ILE A O 1
ATOM 1765 N N . GLY A 1 219 ? 2.964 4.998 7.964 1.00 94.81 219 GLY A N 1
ATOM 1766 C CA . GLY A 1 219 ? 3.657 5.033 6.684 1.00 94.81 219 GLY A CA 1
ATOM 1767 C C . GLY A 1 219 ? 5.154 4.808 6.874 1.00 94.81 219 GLY A C 1
ATOM 1768 O O . GLY A 1 219 ? 5.734 5.213 7.885 1.00 94.81 219 GLY A O 1
ATOM 1769 N N . ARG A 1 220 ? 5.786 4.146 5.910 1.00 95.44 220 ARG A N 1
ATOM 1770 C CA . ARG A 1 220 ? 7.235 3.945 5.851 1.00 95.44 220 ARG A CA 1
ATOM 1771 C C . ARG A 1 220 ? 7.729 4.235 4.443 1.00 95.44 220 ARG A C 1
ATOM 1773 O O . ARG A 1 220 ? 7.192 3.681 3.485 1.00 95.44 220 ARG A O 1
ATOM 1780 N N . GLY A 1 221 ? 8.723 5.107 4.346 1.00 96.06 221 GLY A N 1
ATOM 1781 C CA . GLY A 1 221 ? 9.421 5.419 3.109 1.00 96.06 221 GLY A CA 1
ATOM 1782 C C . GLY A 1 221 ? 10.709 4.608 2.976 1.00 96.06 221 GLY A C 1
ATOM 1783 O O . GLY A 1 221 ? 11.405 4.409 3.974 1.00 96.06 221 GLY A O 1
ATOM 1784 N N . PHE A 1 222 ? 11.017 4.163 1.760 1.00 91.62 222 PHE A N 1
ATOM 1785 C CA . PHE A 1 222 ? 12.149 3.302 1.410 1.00 91.62 222 PHE A CA 1
ATOM 1786 C C . PHE A 1 222 ? 12.870 3.821 0.161 1.00 91.62 222 PHE A C 1
ATOM 1788 O O . PHE A 1 222 ? 12.258 4.485 -0.678 1.00 91.62 222 PHE A O 1
ATOM 1795 N N . GLU A 1 223 ? 14.158 3.496 0.039 1.00 88.38 223 GLU A N 1
ATOM 1796 C CA . GLU A 1 223 ? 14.964 3.788 -1.158 1.00 88.38 223 GLU A CA 1
ATOM 1797 C C . GLU A 1 223 ? 14.666 2.821 -2.312 1.00 88.38 223 GLU A C 1
ATOM 1799 O O . GLU A 1 223 ? 14.751 3.204 -3.476 1.00 88.38 223 GLU A O 1
ATOM 1804 N N . ASP A 1 224 ? 14.245 1.596 -1.993 1.00 84.88 224 ASP A N 1
ATOM 1805 C CA . ASP A 1 224 ? 13.908 0.542 -2.948 1.00 84.88 224 ASP A CA 1
ATOM 1806 C C . ASP A 1 224 ? 12.471 0.009 -2.748 1.00 84.88 224 ASP A C 1
ATOM 1808 O O . ASP A 1 224 ? 11.770 0.350 -1.791 1.00 84.88 224 ASP A O 1
ATOM 1812 N N . ASN A 1 225 ? 12.005 -0.833 -3.675 1.00 82.75 225 ASN A N 1
ATOM 1813 C CA . ASN A 1 225 ? 10.649 -1.390 -3.657 1.00 82.75 225 ASN A CA 1
ATOM 1814 C C . ASN A 1 225 ? 10.523 -2.743 -2.921 1.00 82.75 225 ASN A C 1
ATOM 1816 O O . ASN A 1 225 ? 9.401 -3.211 -2.703 1.00 82.75 225 ASN A O 1
ATOM 1820 N N . LEU A 1 226 ? 11.629 -3.376 -2.529 1.00 83.88 226 LEU A N 1
ATOM 1821 C CA . LEU A 1 226 ? 11.674 -4.693 -1.886 1.00 83.88 226 LEU A CA 1
ATOM 1822 C C . LEU A 1 226 ? 11.638 -4.582 -0.359 1.00 83.88 226 LEU A C 1
ATOM 1824 O O . LEU A 1 226 ? 11.041 -5.430 0.306 1.00 83.88 226 LEU A O 1
ATOM 1828 N N . SER A 1 227 ? 12.222 -3.521 0.186 1.00 83.25 227 SER A N 1
ATOM 1829 C CA . SER A 1 227 ? 12.330 -3.259 1.612 1.00 83.25 227 SER A CA 1
ATOM 1830 C C . SER A 1 227 ? 10.958 -3.114 2.284 1.00 83.25 227 SER A C 1
ATOM 1832 O O . SER A 1 227 ? 10.017 -2.499 1.765 1.00 83.25 227 SER A O 1
ATOM 1834 N N . VAL A 1 228 ? 10.839 -3.727 3.466 1.00 85.44 228 VAL A N 1
ATOM 1835 C CA . VAL A 1 228 ? 9.602 -3.770 4.275 1.00 85.44 228 VAL A CA 1
ATOM 1836 C C . VAL A 1 228 ? 9.851 -3.596 5.777 1.00 85.44 228 VAL A C 1
ATOM 1838 O O . VAL A 1 228 ? 8.918 -3.294 6.532 1.00 85.44 228 VAL A O 1
ATOM 1841 N N . SER A 1 229 ? 11.091 -3.780 6.244 1.00 86.19 229 SER A N 1
ATOM 1842 C CA . SER A 1 229 ? 11.390 -3.767 7.674 1.00 86.19 229 SER A CA 1
ATOM 1843 C C . SER A 1 229 ? 11.378 -2.348 8.249 1.00 86.19 229 SER A C 1
ATOM 1845 O O . SER A 1 229 ? 11.462 -1.342 7.549 1.00 86.19 229 SER A O 1
ATOM 1847 N N . ASN A 1 230 ? 11.261 -2.248 9.572 1.00 85.19 230 ASN A N 1
ATOM 1848 C CA . ASN A 1 230 ? 11.332 -0.958 10.257 1.00 85.19 230 ASN A CA 1
ATOM 1849 C C . ASN A 1 230 ? 12.748 -0.351 10.269 1.00 85.19 230 ASN A C 1
ATOM 1851 O O . ASN A 1 230 ? 12.889 0.847 10.524 1.00 85.19 230 ASN A O 1
ATOM 1855 N N . ASN A 1 231 ? 13.780 -1.173 10.072 1.00 87.81 231 ASN A N 1
ATOM 1856 C CA . ASN A 1 231 ? 15.175 -0.739 10.111 1.00 87.81 231 ASN A CA 1
ATOM 1857 C C . ASN A 1 231 ? 15.632 -0.192 8.757 1.00 87.81 231 ASN A C 1
ATOM 1859 O O . ASN A 1 231 ? 16.445 0.723 8.738 1.00 87.81 231 ASN A O 1
ATOM 1863 N N . ASP A 1 232 ? 15.042 -0.686 7.667 1.00 88.69 232 ASP A N 1
ATOM 1864 C CA . ASP A 1 232 ? 15.364 -0.260 6.297 1.00 88.69 232 ASP A CA 1
ATOM 1865 C C . ASP A 1 232 ? 14.601 1.012 5.888 1.00 88.69 232 ASP A C 1
ATOM 1867 O O . ASP A 1 232 ? 14.862 1.612 4.849 1.00 88.69 232 ASP A O 1
ATOM 1871 N N . ALA A 1 233 ? 13.621 1.432 6.693 1.00 93.44 233 ALA A N 1
ATOM 1872 C CA . ALA A 1 233 ? 12.820 2.614 6.411 1.00 93.4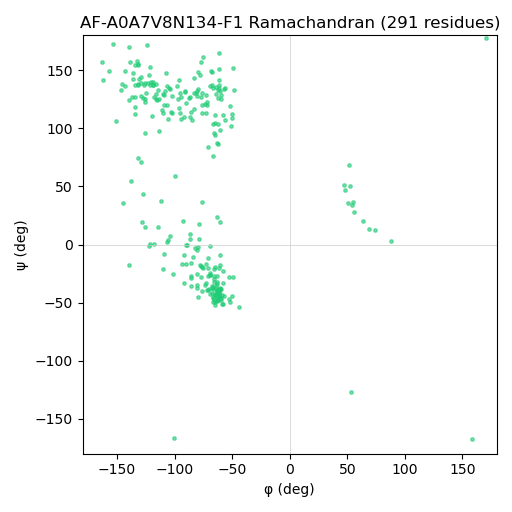4 233 ALA A CA 1
ATOM 1873 C C . ALA A 1 233 ? 13.634 3.900 6.634 1.00 93.44 233 ALA A C 1
ATOM 1875 O O . ALA A 1 233 ? 13.938 4.258 7.777 1.00 93.44 233 ALA A O 1
ATOM 1876 N N . VAL A 1 234 ? 13.901 4.630 5.549 1.00 95.38 234 VAL A N 1
ATOM 1877 C CA . VAL A 1 234 ? 14.559 5.950 5.564 1.00 95.38 234 VAL A CA 1
ATOM 1878 C C . VAL A 1 234 ? 13.620 7.076 5.996 1.00 95.38 234 VAL A C 1
ATOM 1880 O O . VAL A 1 234 ? 14.068 8.132 6.433 1.00 95.38 234 VAL A O 1
ATOM 1883 N N . GLN A 1 235 ? 12.307 6.841 5.935 1.00 95.38 235 GLN A N 1
ATOM 1884 C CA . GLN A 1 235 ? 11.291 7.757 6.444 1.00 95.38 235 GLN A CA 1
ATOM 1885 C C . GLN A 1 235 ? 10.243 6.993 7.257 1.00 95.38 235 GLN A C 1
ATOM 1887 O O . GLN A 1 235 ? 9.774 5.929 6.854 1.00 95.38 235 GLN A O 1
ATOM 1892 N N . LYS A 1 236 ? 9.834 7.552 8.398 1.00 93.62 236 LYS A N 1
ATOM 1893 C CA . LYS A 1 236 ? 8.813 6.974 9.278 1.00 93.62 236 LYS A CA 1
ATOM 1894 C C . LYS A 1 236 ? 7.706 7.987 9.530 1.00 93.62 236 LYS A C 1
ATOM 1896 O O . LYS A 1 236 ? 7.967 9.071 10.038 1.00 93.62 236 LYS A O 1
ATOM 1901 N N . ILE A 1 237 ? 6.478 7.612 9.194 1.00 90.12 237 ILE A N 1
ATOM 1902 C CA . ILE A 1 237 ? 5.285 8.448 9.321 1.00 90.12 237 ILE A CA 1
ATOM 1903 C C . ILE A 1 237 ? 4.396 7.808 10.389 1.00 90.12 237 ILE A C 1
ATOM 1905 O O . ILE A 1 237 ? 3.672 6.847 10.125 1.00 90.12 237 ILE A O 1
ATOM 1909 N N . TYR A 1 238 ? 4.497 8.322 11.614 1.00 79.81 238 TYR A N 1
ATOM 1910 C CA . TYR A 1 238 ? 3.818 7.789 12.802 1.00 79.81 238 TYR A CA 1
ATOM 1911 C C . TYR A 1 238 ? 2.764 8.743 13.383 1.00 79.81 238 TYR A C 1
ATOM 1913 O O . TYR A 1 238 ? 2.317 8.571 14.511 1.00 79.81 238 TYR A O 1
ATOM 1921 N N . GLU A 1 239 ? 2.337 9.766 12.649 1.00 67.31 239 GLU A N 1
ATOM 1922 C CA . GLU A 1 239 ? 1.497 10.838 13.206 1.00 67.31 239 GLU A CA 1
ATOM 1923 C C . GLU A 1 239 ? 0.058 10.410 13.568 1.00 67.31 239 GLU A C 1
ATOM 1925 O O . GLU A 1 239 ? -0.731 11.204 14.082 1.00 67.31 239 GLU A O 1
ATOM 1930 N N . HIS A 1 240 ? -0.318 9.150 13.327 1.00 69.88 240 HIS A N 1
ATOM 1931 C CA . HIS A 1 240 ? -1.681 8.644 13.503 1.00 69.88 240 HIS A CA 1
ATOM 1932 C C . HIS A 1 240 ? -1.852 7.892 14.826 1.00 69.88 240 HIS A C 1
ATOM 1934 O O . HIS A 1 240 ? -2.200 6.712 14.851 1.00 69.88 240 HIS A O 1
ATOM 1940 N N . GLN A 1 241 ? -1.596 8.581 15.934 1.00 81.50 241 GLN A N 1
ATOM 1941 C CA . GLN A 1 241 ? -1.821 8.063 17.284 1.00 81.50 241 GLN A CA 1
ATOM 1942 C C . GLN A 1 241 ? -3.315 8.091 17.651 1.00 81.50 241 GLN A C 1
ATOM 1944 O O . GLN A 1 241 ? -3.969 9.126 17.518 1.00 81.50 241 GLN A O 1
ATOM 1949 N N . ALA A 1 242 ? -3.867 6.981 18.145 1.00 81.12 242 ALA A N 1
ATOM 1950 C CA . ALA A 1 242 ? -5.284 6.795 18.469 1.00 81.12 242 ALA A CA 1
ATOM 1951 C C . ALA A 1 242 ? -5.847 7.918 19.348 1.00 81.12 242 ALA A C 1
ATOM 1953 O O . ALA A 1 242 ? -6.944 8.434 19.103 1.00 81.12 242 ALA A O 1
ATOM 1954 N N . LYS A 1 243 ? -5.082 8.300 20.378 1.00 80.75 243 LYS A N 1
ATOM 1955 C CA . LYS A 1 243 ? -5.497 9.301 21.363 1.00 80.75 243 LYS A CA 1
ATOM 1956 C C . LYS A 1 243 ? -5.398 10.713 20.800 1.00 80.75 243 LYS A C 1
ATOM 1958 O O . LYS A 1 243 ? -6.323 11.496 20.995 1.00 80.75 243 LYS A O 1
ATOM 1963 N N . LEU A 1 244 ? -4.349 11.018 20.029 1.00 82.25 244 LEU A N 1
ATOM 1964 C CA . LEU A 1 244 ? -4.222 12.304 19.325 1.00 82.25 244 LEU A CA 1
ATOM 1965 C C . LEU A 1 244 ? -5.296 12.479 18.250 1.00 82.25 244 LEU A C 1
ATOM 1967 O O . LEU A 1 244 ? -5.742 13.591 17.971 1.00 82.25 244 LEU A O 1
ATOM 1971 N N . LEU A 1 245 ? -5.756 11.371 17.674 1.00 84.75 245 LEU A N 1
ATOM 1972 C CA . LEU A 1 245 ? -6.855 11.355 16.726 1.00 84.75 245 LEU A CA 1
ATOM 1973 C C . LEU A 1 245 ? -8.225 11.445 17.399 1.00 84.75 245 LEU A C 1
ATOM 1975 O O . LEU A 1 245 ? -9.215 11.393 16.676 1.00 84.75 245 LEU A O 1
ATOM 1979 N N . ASN A 1 246 ? -8.335 11.620 18.725 1.00 86.69 246 ASN A N 1
ATOM 1980 C CA . ASN A 1 246 ? -9.603 11.724 19.459 1.00 86.69 246 ASN A CA 1
ATOM 1981 C C . ASN A 1 246 ? -10.598 10.615 19.063 1.00 86.69 246 ASN A C 1
ATOM 1983 O O . ASN A 1 246 ? -11.755 10.897 18.717 1.00 86.69 246 ASN A O 1
ATOM 1987 N N . LEU A 1 247 ? -10.129 9.365 19.003 1.00 90.69 247 LEU A N 1
ATOM 1988 C CA . LEU A 1 247 ? -11.004 8.214 18.797 1.00 90.69 247 LEU A CA 1
ATOM 1989 C C . LEU A 1 247 ? -11.919 8.007 20.005 1.00 90.69 247 LEU A C 1
ATOM 1991 O O . LEU A 1 247 ? -11.559 8.297 21.143 1.00 90.69 247 LEU A O 1
ATOM 1995 N N . THR A 1 248 ? -13.122 7.500 19.751 1.00 92.88 248 THR A N 1
ATOM 1996 C CA . THR A 1 248 ? -14.076 7.115 20.794 1.00 92.88 248 THR A CA 1
ATOM 1997 C C . THR A 1 248 ? -14.345 5.625 20.674 1.00 92.88 248 THR A C 1
ATOM 1999 O O . THR A 1 248 ? -14.723 5.167 19.596 1.00 92.88 248 THR A O 1
ATOM 2002 N N . SER A 1 249 ? -14.179 4.897 21.778 1.00 94.50 249 SER A N 1
ATOM 2003 C CA . SER A 1 249 ? -14.510 3.475 21.885 1.00 94.50 249 SER A CA 1
ATOM 2004 C C . SER A 1 249 ? -15.909 3.189 21.331 1.00 94.50 249 SER A C 1
ATOM 2006 O O . SER A 1 249 ? -16.865 3.921 21.611 1.00 94.50 249 SER A O 1
ATOM 2008 N N . GLY A 1 250 ? -16.028 2.151 20.507 1.00 95.75 250 GLY A N 1
ATOM 2009 C CA . GLY A 1 250 ? -17.295 1.723 19.924 1.00 95.75 250 GLY A CA 1
ATOM 2010 C C . GLY A 1 250 ? -17.839 2.614 18.799 1.00 95.75 250 GLY A C 1
ATOM 2011 O O . GLY A 1 250 ? -19.007 2.469 18.433 1.00 95.75 250 GLY A O 1
ATOM 2012 N N . LYS A 1 251 ? -17.052 3.548 18.242 1.00 96.81 251 LYS A N 1
ATOM 2013 C CA . LYS A 1 251 ? -17.496 4.425 17.143 1.00 96.81 251 LYS A CA 1
ATOM 2014 C C . LYS A 1 251 ? -16.525 4.427 15.970 1.00 96.81 251 LYS A C 1
ATOM 2016 O O . LYS A 1 251 ? -15.314 4.513 16.145 1.00 96.81 251 LYS A O 1
ATOM 2021 N N . TRP A 1 252 ? -17.089 4.411 14.763 1.00 96.44 252 TRP A N 1
ATOM 2022 C CA . TRP A 1 252 ? -16.342 4.697 13.544 1.00 96.44 252 TRP A CA 1
ATOM 2023 C C . TRP A 1 252 ? -15.944 6.169 13.503 1.00 96.44 252 TRP A C 1
ATOM 2025 O O . TRP A 1 252 ? -16.764 7.054 13.762 1.00 96.44 252 TRP A O 1
ATOM 2035 N N . LYS A 1 253 ? -14.698 6.429 13.118 1.00 95.62 253 LYS A N 1
ATOM 2036 C CA . LYS A 1 253 ? -14.187 7.764 12.839 1.00 95.62 253 LYS A CA 1
ATOM 2037 C C . LYS A 1 253 ? -13.498 7.775 11.486 1.00 95.62 253 LYS A C 1
ATOM 2039 O O . LYS A 1 253 ? -12.599 6.975 11.247 1.00 95.62 253 LYS A O 1
ATOM 2044 N N . LYS A 1 254 ? -13.890 8.721 10.636 1.00 95.50 254 LYS A N 1
ATOM 2045 C CA . LYS A 1 254 ? -13.151 9.036 9.417 1.00 95.50 254 LYS A CA 1
ATOM 2046 C C . LYS A 1 254 ? -11.919 9.859 9.771 1.00 95.50 254 LYS A C 1
ATOM 2048 O O . LYS A 1 254 ? -12.031 10.893 10.433 1.00 95.50 254 LYS A O 1
ATOM 2053 N N . ILE A 1 255 ? -10.762 9.402 9.320 1.00 93.25 255 ILE A N 1
ATOM 2054 C CA . ILE A 1 255 ? -9.485 10.099 9.393 1.00 93.25 255 ILE A CA 1
ATOM 2055 C C . ILE A 1 255 ? -9.156 10.619 7.999 1.00 93.25 255 ILE A C 1
ATOM 2057 O O . ILE A 1 255 ? -9.319 9.909 7.008 1.00 93.25 255 ILE A O 1
ATOM 2061 N N . ASN A 1 256 ? -8.718 11.874 7.937 1.00 92.62 256 ASN A N 1
ATOM 2062 C CA . ASN A 1 256 ? -8.155 12.482 6.742 1.00 92.62 256 ASN A CA 1
ATOM 2063 C C . ASN A 1 256 ? -6.923 13.299 7.140 1.00 92.62 256 ASN A C 1
ATOM 2065 O O . ASN A 1 256 ? -7.002 14.100 8.079 1.00 92.62 256 ASN A O 1
ATOM 2069 N N . LYS A 1 257 ? -5.789 13.049 6.489 1.00 90.56 257 LYS A N 1
ATOM 2070 C CA . LYS A 1 257 ? -4.492 13.646 6.802 1.00 90.56 257 LYS A CA 1
ATOM 2071 C C . LYS A 1 257 ? -3.685 13.853 5.531 1.00 90.56 257 LYS A C 1
ATOM 2073 O O . LYS A 1 257 ? -3.612 12.961 4.693 1.00 90.56 257 LYS A O 1
ATOM 2078 N N . ILE A 1 258 ? -3.033 15.003 5.441 1.00 92.56 258 ILE A N 1
ATOM 2079 C CA . ILE A 1 258 ? -1.964 15.219 4.471 1.00 92.56 258 ILE A CA 1
ATOM 2080 C C . ILE A 1 258 ? -0.688 14.647 5.085 1.00 92.56 258 ILE A C 1
ATOM 2082 O O . ILE A 1 258 ? -0.395 14.910 6.252 1.00 92.56 258 ILE A O 1
ATOM 2086 N N . ILE A 1 259 ? 0.031 13.833 4.320 1.00 93.38 259 ILE A N 1
ATOM 2087 C CA . ILE A 1 259 ? 1.344 13.305 4.679 1.00 93.38 259 ILE A CA 1
ATOM 2088 C C . ILE A 1 259 ? 2.366 13.774 3.649 1.00 93.38 259 ILE A C 1
ATOM 2090 O O . ILE A 1 259 ? 2.110 13.735 2.446 1.00 93.38 259 ILE A O 1
ATOM 2094 N N . THR A 1 260 ? 3.538 14.180 4.122 1.00 94.31 260 THR A N 1
ATOM 2095 C CA . THR A 1 260 ? 4.661 14.569 3.266 1.00 94.31 260 THR A CA 1
ATOM 2096 C C . THR A 1 260 ? 5.612 13.388 3.123 1.00 94.31 260 THR A C 1
ATOM 2098 O O . THR A 1 260 ? 6.082 12.832 4.116 1.00 94.31 260 THR A O 1
ATOM 2101 N N . VAL A 1 261 ? 5.904 12.988 1.890 1.00 94.06 261 VAL A N 1
ATOM 2102 C CA . VAL A 1 261 ? 6.767 11.848 1.563 1.00 94.06 261 VAL A CA 1
ATOM 2103 C C . VAL A 1 261 ? 8.070 12.365 0.972 1.00 94.06 261 VAL A C 1
ATOM 2105 O O . VAL A 1 261 ? 8.046 13.157 0.037 1.00 94.06 261 VAL A O 1
ATOM 2108 N N . THR A 1 262 ? 9.199 11.907 1.507 1.00 94.75 262 THR A N 1
ATOM 2109 C CA . THR A 1 262 ? 10.553 12.285 1.061 1.00 94.75 262 THR A CA 1
ATOM 2110 C C . THR A 1 262 ? 11.351 11.096 0.532 1.00 94.75 262 THR A C 1
ATOM 2112 O O . THR A 1 262 ? 12.516 11.248 0.182 1.00 94.75 262 THR A O 1
ATOM 2115 N N . ALA A 1 263 ? 10.757 9.902 0.515 1.00 93.06 263 ALA A N 1
ATOM 2116 C CA . ALA A 1 263 ? 11.372 8.685 0.002 1.00 93.06 263 ALA A CA 1
ATOM 2117 C C . ALA A 1 263 ? 10.734 8.271 -1.338 1.00 93.06 263 ALA A C 1
ATOM 2119 O O . ALA A 1 263 ? 9.525 8.461 -1.513 1.00 93.06 263 ALA A O 1
ATOM 2120 N N . PRO A 1 264 ? 11.494 7.656 -2.260 1.00 84.44 264 PRO A N 1
ATOM 2121 C CA . PRO A 1 264 ? 10.987 7.303 -3.586 1.00 84.44 264 PRO A CA 1
ATOM 2122 C C . PRO A 1 264 ? 9.880 6.246 -3.540 1.00 84.44 264 PRO A C 1
ATOM 2124 O O . PRO A 1 264 ? 8.951 6.298 -4.351 1.00 84.44 264 PRO A O 1
ATOM 2127 N N . PHE A 1 265 ? 9.929 5.326 -2.572 1.00 91.56 265 PHE A N 1
ATOM 2128 C CA . PHE A 1 265 ? 8.892 4.322 -2.356 1.00 91.56 265 PHE A CA 1
ATOM 2129 C C . PHE A 1 265 ? 8.219 4.507 -1.004 1.00 91.56 265 PHE A C 1
ATOM 2131 O O . PHE A 1 265 ? 8.879 4.715 0.009 1.00 91.56 265 PHE A O 1
ATOM 2138 N N . LEU A 1 266 ? 6.896 4.370 -0.974 1.00 95.94 266 LEU A N 1
ATOM 2139 C CA . LEU A 1 266 ? 6.090 4.427 0.238 1.00 95.94 266 LEU A CA 1
ATOM 2140 C C . LEU A 1 266 ? 5.319 3.121 0.426 1.00 95.94 266 LEU A C 1
ATOM 2142 O O . LEU A 1 266 ? 4.745 2.573 -0.515 1.00 95.94 266 LEU A O 1
ATOM 2146 N N . ARG A 1 267 ? 5.233 2.659 1.670 1.00 95.94 267 ARG A N 1
ATOM 2147 C CA . ARG A 1 267 ? 4.252 1.663 2.102 1.00 95.94 267 ARG A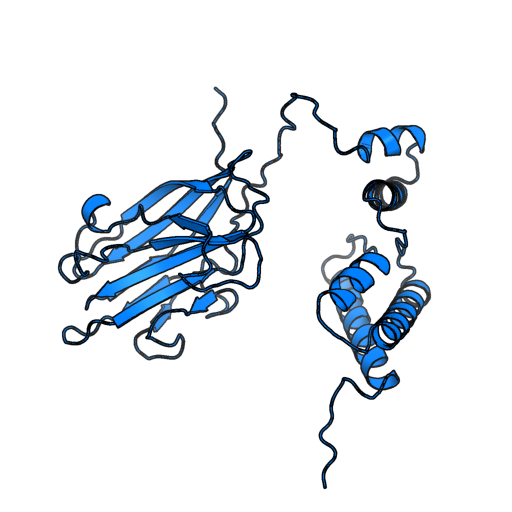 CA 1
ATOM 2148 C C . ARG A 1 267 ? 3.444 2.226 3.252 1.00 95.94 267 ARG A C 1
ATOM 2150 O O . ARG A 1 267 ? 3.996 2.866 4.146 1.00 95.94 267 ARG A O 1
ATOM 2157 N N . VAL A 1 268 ? 2.144 1.972 3.243 1.00 95.50 268 VAL A N 1
ATOM 2158 C CA . VAL A 1 268 ? 1.233 2.432 4.291 1.00 95.50 268 VAL A CA 1
ATOM 2159 C C . VAL A 1 268 ? 0.351 1.298 4.767 1.00 95.50 268 VAL A C 1
ATOM 2161 O O . VAL A 1 268 ? 0.079 0.367 4.011 1.00 95.50 268 VAL A O 1
ATOM 2164 N N . GLY A 1 269 ? -0.134 1.378 5.998 1.00 93.75 269 GLY A N 1
ATOM 2165 C CA . GLY A 1 269 ? -1.177 0.463 6.422 1.00 93.75 269 GLY A CA 1
ATOM 2166 C C . GLY A 1 269 ? -1.498 0.477 7.909 1.00 93.75 269 GLY A C 1
ATOM 2167 O O . GLY A 1 269 ? -0.889 1.222 8.685 1.00 93.75 269 GLY A O 1
ATOM 2168 N N . PRO A 1 270 ? -2.492 -0.339 8.294 1.00 92.12 270 PRO A N 1
ATOM 2169 C CA . PRO A 1 270 ? -2.870 -0.568 9.677 1.00 92.12 270 PRO A CA 1
ATOM 2170 C C . PRO A 1 270 ? -1.693 -1.060 10.516 1.00 92.12 270 PRO A C 1
ATOM 2172 O O . PRO A 1 270 ? -0.962 -1.975 10.137 1.00 92.12 270 PRO A O 1
ATOM 2175 N N . PHE A 1 271 ? -1.549 -0.472 11.691 1.00 89.50 271 PHE A N 1
ATOM 2176 C CA . PHE A 1 271 ? -0.571 -0.876 12.689 1.00 89.50 271 PHE A CA 1
ATOM 2177 C C . PHE A 1 271 ? -1.221 -0.703 14.041 1.00 89.50 271 PHE A C 1
ATOM 2179 O O . PHE A 1 271 ? -1.856 0.321 14.250 1.00 89.50 271 PHE A O 1
ATOM 2186 N N . VAL A 1 272 ? -1.069 -1.657 14.947 1.00 88.19 272 VAL A N 1
ATOM 2187 C CA . VAL A 1 272 ? -1.467 -1.482 16.340 1.00 88.19 272 VAL A CA 1
ATOM 2188 C C . VAL A 1 272 ? -0.694 -2.445 17.227 1.00 88.19 272 VAL A C 1
ATOM 2190 O O . VAL A 1 272 ? -0.354 -3.552 16.816 1.00 88.19 272 VAL A O 1
ATOM 2193 N N . MET A 1 273 ? -0.454 -2.033 18.465 1.00 86.81 273 MET A N 1
ATOM 2194 C CA . MET A 1 273 ? -0.041 -2.928 19.534 1.00 86.81 273 MET A CA 1
ATOM 2195 C C . MET A 1 273 ? -1.003 -2.769 20.708 1.00 86.81 273 MET A C 1
ATOM 2197 O O . MET A 1 273 ? -1.247 -1.655 21.178 1.00 86.81 273 MET A O 1
ATOM 2201 N N . GLY A 1 274 ? -1.587 -3.875 21.155 1.00 85.62 274 GLY A N 1
ATOM 2202 C CA . GLY A 1 274 ? -2.540 -3.865 22.259 1.00 85.62 274 GLY A CA 1
ATOM 2203 C C . GLY A 1 274 ? -3.456 -5.078 22.265 1.00 85.62 274 GLY A C 1
ATOM 2204 O O . GLY A 1 274 ? -3.225 -6.058 21.559 1.00 85.62 274 GLY A O 1
ATOM 2205 N N . ASN A 1 275 ? -4.503 -4.981 23.075 1.00 86.62 275 ASN A N 1
ATOM 2206 C CA . ASN A 1 275 ? -5.414 -6.066 23.424 1.00 86.62 275 ASN A CA 1
ATOM 2207 C C . ASN A 1 275 ? -6.882 -5.669 23.180 1.00 86.62 275 ASN A C 1
ATOM 2209 O O . ASN A 1 275 ? -7.769 -5.907 24.001 1.00 86.62 275 ASN A O 1
ATOM 2213 N N . THR A 1 276 ? -7.133 -5.030 22.035 1.00 88.75 276 THR A N 1
ATOM 2214 C CA . THR A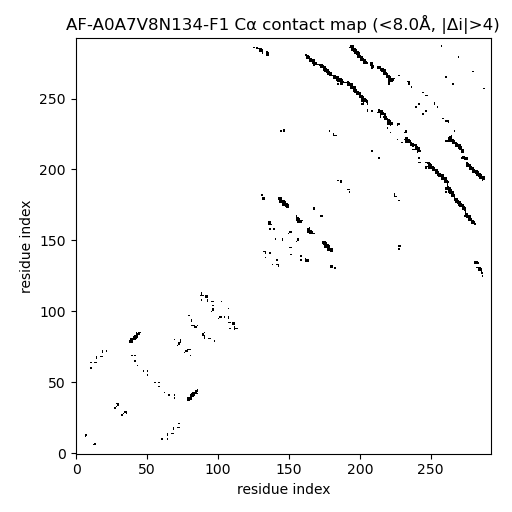 1 276 ? -8.444 -4.500 21.635 1.00 88.75 276 THR A CA 1
ATOM 2215 C C . THR A 1 276 ? -8.803 -4.906 20.214 1.00 88.75 276 THR A C 1
ATOM 2217 O O . THR A 1 276 ? -7.926 -5.157 19.388 1.00 88.75 276 THR A O 1
ATOM 2220 N N . THR A 1 277 ? -10.101 -4.952 19.908 1.00 90.94 277 THR A N 1
ATOM 2221 C CA . THR A 1 277 ? -10.555 -5.154 18.529 1.00 90.94 277 THR A CA 1
ATOM 2222 C C . THR 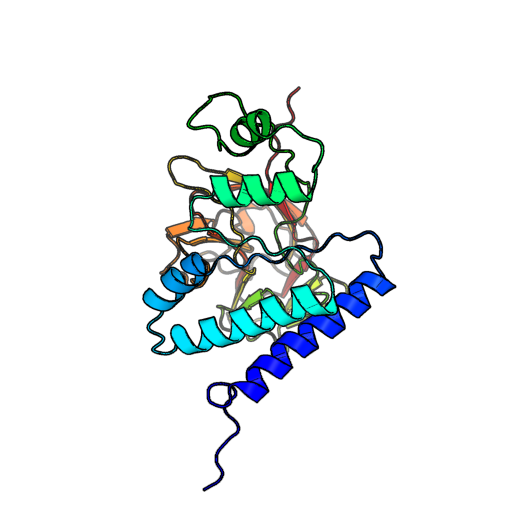A 1 277 ? -10.503 -3.832 17.766 1.00 90.94 277 THR A C 1
ATOM 2224 O O . THR A 1 277 ? -11.099 -2.842 18.202 1.00 90.94 277 THR A O 1
ATOM 2227 N N . LEU A 1 278 ? -9.852 -3.824 16.603 1.00 92.00 278 LEU A N 1
ATOM 2228 C CA . LEU A 1 278 ? -9.854 -2.695 15.672 1.00 92.00 278 LEU A CA 1
ATOM 2229 C C . LEU A 1 278 ? -10.399 -3.092 14.313 1.00 92.00 278 LEU A C 1
ATOM 2231 O O . LEU A 1 278 ? -10.318 -4.247 13.899 1.00 92.00 278 LEU A O 1
ATOM 2235 N N . LYS A 1 279 ? -10.964 -2.109 13.619 1.00 94.31 279 LYS A N 1
ATOM 2236 C CA . LYS A 1 279 ? -11.468 -2.284 12.263 1.00 94.31 279 LYS A CA 1
ATOM 2237 C C . LYS A 1 279 ? -11.063 -1.113 11.393 1.00 94.31 279 LYS A C 1
ATOM 2239 O O . LYS A 1 279 ? -11.119 0.032 11.846 1.00 94.31 279 LYS A O 1
ATOM 2244 N N . TRP A 1 280 ? -10.730 -1.401 10.142 1.00 95.00 280 TRP A N 1
ATOM 2245 C CA . TRP A 1 280 ? -10.424 -0.403 9.124 1.00 95.00 280 TRP A CA 1
ATOM 2246 C C . TRP A 1 280 ? -11.239 -0.658 7.864 1.00 95.00 280 TRP A C 1
ATOM 2248 O O . TRP A 1 280 ? -11.465 -1.804 7.478 1.00 95.00 280 TRP A O 1
ATOM 2258 N N . ARG A 1 281 ? -11.644 0.424 7.202 1.00 94.75 281 ARG A N 1
ATOM 2259 C CA . ARG A 1 281 ? -12.282 0.386 5.880 1.00 94.75 281 ARG A CA 1
ATOM 2260 C C . ARG A 1 281 ? -12.044 1.691 5.131 1.00 94.75 281 ARG A C 1
ATOM 2262 O O . ARG A 1 281 ? -11.542 2.659 5.701 1.00 94.75 281 ARG A O 1
ATOM 2269 N N . ASN A 1 282 ? -12.441 1.729 3.859 1.00 93.44 282 ASN A N 1
ATOM 2270 C CA . ASN A 1 282 ? -12.337 2.922 3.010 1.00 93.44 282 ASN A CA 1
ATOM 2271 C C . ASN A 1 282 ? -10.905 3.495 2.937 1.00 93.44 282 ASN A C 1
ATOM 2273 O O . ASN A 1 282 ? -10.728 4.711 2.902 1.00 93.44 282 ASN A O 1
ATOM 2277 N N . LEU A 1 283 ? -9.889 2.622 2.926 1.00 94.50 283 LEU A N 1
ATOM 2278 C CA . LEU A 1 283 ? -8.481 3.014 2.838 1.00 94.50 283 LEU A CA 1
ATOM 2279 C C . LEU A 1 283 ? -8.215 3.736 1.513 1.00 94.50 283 LEU A C 1
ATOM 2281 O O . LEU A 1 283 ? -8.503 3.206 0.440 1.00 94.50 283 LEU A O 1
ATOM 2285 N N . SER A 1 284 ? -7.641 4.932 1.566 1.00 93.38 284 SER A N 1
ATOM 2286 C CA . SER A 1 284 ? -7.322 5.716 0.380 1.00 93.38 284 SER A CA 1
ATOM 2287 C C . SER A 1 284 ? -6.063 6.537 0.575 1.00 93.38 284 SER A C 1
ATOM 2289 O O . SER A 1 284 ? -5.936 7.254 1.559 1.00 93.38 284 SER A O 1
ATOM 2291 N N . LEU A 1 285 ? -5.174 6.494 -0.411 1.00 93.19 285 LEU A N 1
ATOM 2292 C CA . LEU A 1 285 ? -4.033 7.392 -0.525 1.00 93.19 285 LEU A CA 1
ATOM 2293 C C . LEU A 1 285 ? -4.047 8.013 -1.914 1.00 93.19 285 LEU A C 1
ATOM 2295 O O . LEU A 1 285 ? -4.120 7.295 -2.910 1.00 93.19 285 LEU A O 1
ATOM 2299 N N . LYS A 1 286 ? -4.017 9.335 -1.987 1.00 88.44 286 LYS A N 1
ATOM 2300 C CA . LYS A 1 286 ? -4.093 10.082 -3.244 1.00 88.44 286 LYS A CA 1
ATOM 2301 C C . LYS A 1 286 ? -3.107 11.233 -3.190 1.00 88.44 286 LYS A C 1
ATOM 2303 O O . LYS A 1 286 ? -2.755 11.676 -2.109 1.00 88.44 286 LYS A O 1
ATOM 2308 N N . HIS A 1 287 ? -2.672 11.741 -4.331 1.00 84.88 287 HIS A N 1
ATOM 2309 C CA . HIS A 1 287 ? -1.928 13.000 -4.342 1.00 84.88 287 HIS A CA 1
ATOM 2310 C C . HIS A 1 287 ? -2.795 14.132 -3.794 1.00 84.88 287 HIS A C 1
ATOM 2312 O O . HIS A 1 287 ? -3.968 14.245 -4.169 1.00 84.88 287 HIS A O 1
ATOM 2318 N N . HIS A 1 288 ? -2.210 14.948 -2.918 1.00 82.69 288 HIS A N 1
ATOM 2319 C CA . HIS A 1 288 ? -2.866 16.152 -2.443 1.00 82.69 288 HIS A CA 1
ATOM 2320 C C . HIS A 1 288 ? -2.997 17.136 -3.611 1.00 82.69 288 HIS A C 1
ATOM 2322 O O . HIS A 1 288 ? -2.068 17.317 -4.399 1.00 82.69 288 HIS A O 1
ATOM 2328 N N . ARG A 1 289 ? -4.179 17.730 -3.759 1.00 68.44 289 ARG A N 1
ATOM 2329 C CA . ARG A 1 289 ? -4.372 18.894 -4.615 1.00 68.44 289 ARG A CA 1
ATOM 2330 C C . ARG A 1 289 ? -4.552 20.074 -3.684 1.00 68.44 289 ARG A C 1
ATOM 2332 O O . ARG A 1 289 ? -5.493 20.075 -2.894 1.00 68.44 289 ARG A O 1
ATOM 2339 N N . GLU A 1 290 ? -3.673 21.057 -3.797 1.00 58.25 290 GLU A N 1
ATOM 2340 C CA . GLU A 1 290 ? -4.049 22.402 -3.397 1.00 58.25 290 GLU A CA 1
ATOM 2341 C C . GLU A 1 290 ? -5.157 22.817 -4.366 1.00 58.25 290 GLU A C 1
ATOM 2343 O O . GLU A 1 290 ? -4.935 22.907 -5.577 1.00 58.25 290 GLU A O 1
ATOM 2348 N N . ASP A 1 291 ? -6.380 22.955 -3.861 1.00 46.84 291 ASP A N 1
ATOM 2349 C CA . ASP A 1 291 ? -7.438 23.585 -4.635 1.00 46.84 291 ASP A CA 1
ATOM 2350 C C . ASP A 1 291 ? -6.981 25.026 -4.889 1.00 46.84 291 ASP A C 1
ATOM 2352 O O . ASP A 1 291 ? -6.965 25.862 -3.988 1.00 46.84 291 ASP A O 1
ATOM 2356 N N . SER A 1 292 ? -6.526 25.294 -6.111 1.00 34.38 292 SER A N 1
ATOM 2357 C CA . SER A 1 292 ? -6.261 26.645 -6.584 1.00 34.38 292 SER A CA 1
ATOM 2358 C C . SER A 1 292 ? -7.600 27.381 -6.664 1.00 34.38 292 SER A C 1
ATOM 2360 O O . SER A 1 292 ? -8.392 27.093 -7.567 1.00 34.38 292 SER A O 1
ATOM 2362 N N . GLU A 1 293 ? -7.860 28.263 -5.695 1.00 32.09 293 GLU A N 1
ATOM 2363 C CA . GLU A 1 293 ? -8.902 29.300 -5.782 1.00 32.09 293 GLU A CA 1
ATOM 2364 C C . GLU A 1 293 ? -8.684 30.229 -6.986 1.00 32.09 293 GLU A C 1
ATOM 2366 O O . GLU A 1 293 ? -7.513 30.558 -7.298 1.00 32.09 293 GLU A O 1
#

Nearest PDB structures (foldseek):
  3nru-assembly4_D  TM=5.788E-01  e=6.926E-05  Homo sapiens
  3nru-assembly5_E  TM=5.549E-01  e=4.819E-05  Homo sapiens
  3nru-assembly8_H  TM=5.354E-01  e=1.520E-04  Homo sapiens
  3nru-assembly2_B  TM=4.746E-01  e=6.520E-05  Homo sapiens
  3p1i-assembly2_B  TM=5.050E-01  e=6.483E-04  Homo sapiens

Foldseek 3Di:
DDPPDDLLPDLVSVLCVLLVVVVVVVVVCCVPPVPDADAAELALVVVVVVCVVPPDPCSVSVNVSSVSSVVSCCVVPVHHYQYDHDDQLSSQLVVCCVVCVPDDSVVSSVVSPPDPDDPPPPPPPFPQDFLFPCQLCPVPCPQKDWPWDADSPHPQWDRDPSKTKGAFAQVDWTKTDIKGQKRFPQAAQVRKFKKKWKKKKAWQDLVQFDPVFQAFKWKFAAQDRPDDDPVRGPDIGRPRGCVVLVHDHPDIDMDIDIDIGRHRIMIMDTITIGRIMMMMGPTGMGGDDPPDD

Radius of gyration: 23.9 Å; Cα contacts (8 Å, |Δi|>4): 502; chains: 1; bounding box: 42×69×67 Å

pLDDT: mean 76.3, std 18.31, range [30.3, 96.81]

Organism: NCBI:txid1494461

Mean predicted aligned error: 16.77 Å

Sequence (293 aa):
MSRAFHPLYEYDTYVKLWTGALAELMVFLKTYLPETKVVLNGGQEALKLSIIEGDLNNADFLMMVLNELNQFASETYSLPIISGEMNQIDFATQLTQLIYPDYENNHVNELAVLPTVSNESSSNKVYHWNLIRNPKFEREAEFWTNVGDISFDDDYIKLVDGELILHGERDKNALFSLLSAPINIGASPENPVELELSYDVFADDVFAIEIYRDYIFIGRGFEDNLSVSNNDAVQKIYEHQAKLLNLTSGKWKKINKIITVTAPFLRVGPFVMGNTTLKWRNLSLKHHREDSE

Solvent-accessible surface area (backbone atoms only — not comparable to full-atom values): 16668 Å² total; per-residue (Å²): 137,81,83,72,89,55,78,90,76,42,68,70,62,44,42,50,52,55,47,51,52,50,49,55,50,52,50,50,37,58,73,78,41,67,85,66,84,68,72,46,82,53,44,59,57,65,52,49,54,58,33,68,76,63,78,48,100,47,56,69,60,53,50,54,41,52,51,52,44,52,49,51,40,32,75,76,66,65,37,54,68,49,68,51,74,90,46,73,40,58,53,47,33,54,52,46,43,72,78,40,73,89,59,64,71,78,58,38,54,67,70,30,49,72,74,82,80,59,96,63,80,73,78,69,80,71,66,93,52,61,66,52,62,60,45,40,43,86,61,58,64,56,54,52,45,77,78,42,78,65,58,81,89,34,91,44,42,46,80,56,100,38,28,45,34,39,55,34,47,80,89,44,78,45,44,44,32,40,28,41,51,64,32,82,68,75,18,31,82,91,48,61,43,54,28,34,40,33,31,34,39,32,31,56,41,62,84,40,38,34,81,96,45,31,31,54,34,39,37,36,16,18,89,50,73,82,72,81,54,85,83,65,37,82,37,80,44,62,88,42,27,44,73,84,65,67,68,51,56,73,37,78,42,80,46,76,45,81,45,81,37,43,32,29,16,37,28,42,32,51,26,38,32,28,28,33,36,37,36,40,29,71,50,36,31,30,73,54,71,82,82,82,126

Secondary structure (DSSP, 8-state):
------TTS-HHHHHHHHHHHHHHHHHHHHHH-TT----EE--HHHHHHHHHHTT-TTHHHHHHHHHHHHHHHHHHH---EE---S-HHHHHHHHHHHH-TTS-HHHHHHHHS--SS--S----------SSSSTT-TTTTTTEEE-SSS-TTSTTEEEETTEEEE---TT--EEEEEEESPEE----SSS-EEEEEEEEEEES-GGGB-GGG-BSEEEEEESSSS--SSSS-SEEE---BTTTTT--TTEEEEEEEEEEE-SSEEEEEEEEEESS-EEEEEEEEEE------